Protein AF-0000000072634785 (afdb_homodimer)

Secondary structure (DSSP, 8-state):
--------HHHH-TTHHHHHHHHHHHHHHHHHHHHHHHHHHHHHTTS----HHHHHHHTTHHHHHHHHHHHHHHHHHHHHHHHHHHHHHHHHHHHHHH-/--------HHHH-TTHHHHHHHHHHHHHHHHHHHHHHHHHHHHHTTS----HHHHHHHTTHHHHHHHHHHHHHHHHHHHHHHHHHHHHHHHHHHHHHH-

Sequence (198 aa):
MGISVEKPEILVNPFSQMETALEHKLRNLKKRELRLQQLKTDKESGALKLDSKQIEALSKLDEVKLQIASIEDLQKVNAKQMKDFKKFIFYLRIFFWVGMGISVEKPEILVNPFSQMETALEHKLRNLKKRELRLQQLKTDKESGALKLDSKQIEALSKLDEVKLQIASIEDLQKVNAKQMKDFKKFIFYLRIFFWVG

pLDDT: mean 87.99, std 13.84, range [34.22, 98.69]

Foldseek 3Di:
DPPPVPPDPCLLAVLVVVLVVLVVVLVVLVVLLVVLVVLVVCVVVVNDDDDPVNVVSNVCNVVSVVVNVVSVVVNVVSVVVRVVSVVVVVVVVVVVVVD/DPPPVPPDPCLVAVLVVVLVVLVVVLVVLVVLLVVLVVLVVCVVVVNDDDDPVNVVSNVCNVVSVVVNVVSVVVNVVSVVVRVVSVVVVVVVVVVVVVD

Structure (mmCIF, N/CA/C/O backbone):
data_AF-0000000072634785-model_v1
#
loop_
_entity.id
_entity.type
_entity.pdbx_description
1 polymer 'Uncharacterized protein'
#
loop_
_atom_site.group_PDB
_atom_site.id
_atom_site.type_symbol
_atom_site.label_atom_id
_atom_site.label_alt_id
_atom_site.label_comp_id
_atom_site.label_asym_id
_atom_site.label_entity_id
_atom_site.label_seq_id
_atom_site.pdbx_PDB_ins_code
_atom_site.Cartn_x
_atom_site.Cartn_y
_atom_site.Cartn_z
_atom_site.occupancy
_atom_site.B_iso_or_equiv
_atom_site.auth_seq_id
_atom_site.auth_comp_id
_atom_site.auth_asym_id
_atom_site.auth_atom_id
_atom_site.pdbx_PDB_model_num
ATOM 1 N N . MET A 1 1 ? 6.875 32 32.281 1 34.22 1 MET A N 1
ATOM 2 C CA . MET A 1 1 ? 6.703 30.562 32.062 1 34.22 1 MET A CA 1
ATOM 3 C C . MET A 1 1 ? 6.137 30.297 30.688 1 34.22 1 MET A C 1
ATOM 5 O O . MET A 1 1 ? 5.016 30.703 30.375 1 34.22 1 MET A O 1
ATOM 9 N N . GLY A 1 2 ? 6.801 30.312 29.594 1 42.28 2 GLY A N 1
ATOM 10 C CA . GLY A 1 2 ? 6.41 30.359 28.188 1 42.28 2 GLY A CA 1
ATOM 11 C C . GLY A 1 2 ? 5.523 29.203 27.781 1 42.28 2 GLY A C 1
ATOM 12 O O . GLY A 1 2 ? 5.766 28.062 28.156 1 42.28 2 GLY A O 1
ATOM 13 N N . ILE A 1 3 ? 4.199 29.234 27.812 1 46.91 3 ILE A N 1
ATOM 14 C CA . ILE A 1 3 ? 3.17 28.25 27.484 1 46.91 3 ILE A CA 1
ATOM 15 C C . ILE A 1 3 ? 3.658 27.359 26.359 1 46.91 3 ILE A C 1
ATOM 17 O O . ILE A 1 3 ? 3.918 27.828 25.25 1 46.91 3 ILE A O 1
ATOM 21 N N . SER A 1 4 ? 4.637 26.594 26.531 1 49.94 4 SER A N 1
ATOM 22 C CA . SER A 1 4 ? 5.113 25.562 25.609 1 49.94 4 SER A CA 1
ATOM 23 C C . SER A 1 4 ? 3.951 24.859 24.922 1 49.94 4 SER A C 1
ATOM 25 O O . SER A 1 4 ? 3.207 24.109 25.562 1 49.94 4 SER A O 1
ATOM 27 N N . VAL A 1 5 ? 3.104 25.422 24.109 1 53.34 5 VAL A N 1
ATOM 28 C CA . VAL A 1 5 ? 1.979 24.859 23.359 1 53.34 5 VAL A CA 1
ATOM 29 C C . VAL A 1 5 ? 2.334 23.453 22.859 1 53.34 5 VAL A C 1
ATOM 31 O O . VAL A 1 5 ? 3.252 23.297 22.062 1 53.34 5 VAL A O 1
ATOM 34 N N . GLU A 1 6 ? 2.383 22.547 23.766 1 55.34 6 GLU A N 1
ATOM 35 C CA . GLU A 1 6 ? 2.578 21.141 23.422 1 55.34 6 GLU A CA 1
ATOM 36 C C . GLU A 1 6 ? 1.857 20.781 22.125 1 55.34 6 GLU A C 1
ATOM 38 O O . GLU A 1 6 ? 0.682 21.109 21.953 1 55.34 6 GLU A O 1
ATOM 43 N N . LYS A 1 7 ? 2.635 20.953 21.016 1 61.72 7 LYS A N 1
ATOM 44 C CA . LYS A 1 7 ? 2.094 20.656 19.688 1 61.72 7 LYS A CA 1
ATOM 45 C C . LYS A 1 7 ? 1.253 19.375 19.703 1 61.72 7 LYS A C 1
ATOM 47 O O . LYS A 1 7 ? 1.695 18.344 20.219 1 61.72 7 LYS A O 1
ATOM 52 N N . PRO A 1 8 ? 0.004 19.5 19.469 1 69.38 8 PRO A N 1
ATOM 53 C CA . PRO A 1 8 ? -0.783 18.281 19.359 1 69.38 8 PRO A CA 1
ATOM 54 C C . PRO A 1 8 ? -0.111 17.234 18.484 1 69.38 8 PRO A C 1
ATOM 56 O O . PRO A 1 8 ? 0.527 17.578 17.484 1 69.38 8 PRO A O 1
ATOM 59 N N . GLU A 1 9 ? 0.07 15.977 19.047 1 69.88 9 GLU A N 1
ATOM 60 C CA . GLU A 1 9 ? 0.704 14.844 18.375 1 69.88 9 GLU A CA 1
ATOM 61 C C . GLU A 1 9 ? 0.382 14.836 16.8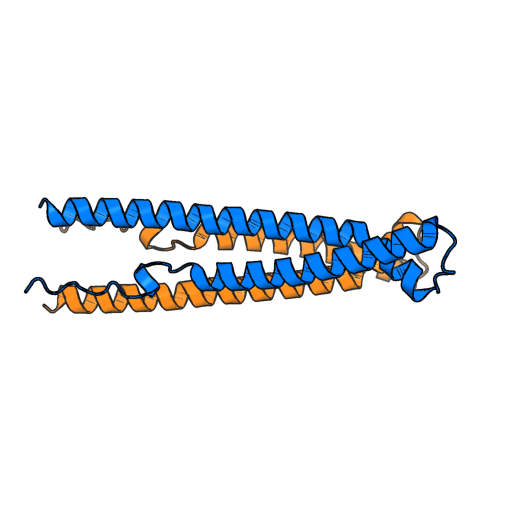91 1 69.88 9 GLU A C 1
ATOM 63 O O . GLU A 1 9 ? 1.247 14.531 16.062 1 69.88 9 GLU A O 1
ATOM 68 N N . ILE A 1 10 ? -0.847 15.289 16.578 1 76.38 10 ILE A N 1
ATOM 69 C CA . ILE A 1 10 ? -1.295 15.289 15.188 1 76.38 10 ILE A CA 1
ATOM 70 C C . ILE A 1 10 ? -0.472 16.297 14.383 1 76.38 10 ILE A C 1
ATOM 72 O O . ILE A 1 10 ? -0.174 16.062 13.211 1 76.38 10 ILE A O 1
ATOM 76 N N . LEU A 1 11 ? -0.022 17.312 15.086 1 76.5 11 LEU A N 1
ATOM 77 C CA . LEU A 1 11 ? 0.744 18.328 14.375 1 76.5 11 LEU A CA 1
ATOM 78 C C . LEU A 1 11 ? 2.189 17.875 14.18 1 76.5 11 LEU A C 1
ATOM 80 O O . LEU A 1 11 ? 2.842 18.281 13.219 1 76.5 11 LEU A O 1
ATOM 84 N N . VAL A 1 12 ? 2.506 17.016 15.062 1 82.81 12 VAL A N 1
ATOM 85 C CA . VAL A 1 12 ? 3.891 16.562 15 1 82.81 12 VAL A CA 1
ATOM 86 C C . VAL A 1 12 ? 4.074 15.633 13.805 1 82.81 12 VAL A C 1
ATOM 88 O O . VAL A 1 12 ? 5.023 15.773 13.039 1 82.81 12 VAL A O 1
ATOM 91 N N . ASN A 1 13 ? 3.131 14.656 13.672 1 90.44 13 ASN A N 1
ATOM 92 C CA . ASN A 1 13 ? 3.221 13.719 12.555 1 90.44 13 ASN A CA 1
ATOM 93 C C . ASN A 1 13 ? 1.841 13.227 12.117 1 90.44 13 ASN A C 1
ATOM 95 O O . ASN A 1 13 ? 1.404 12.148 12.531 1 90.44 13 ASN A O 1
ATOM 99 N N . PRO A 1 14 ? 1.301 13.93 11.312 1 93.38 14 PRO A N 1
ATOM 100 C CA . PRO A 1 14 ? -0.028 13.523 10.852 1 93.38 14 PRO A CA 1
ATOM 101 C C . PRO A 1 14 ? 0.009 12.273 9.977 1 93.38 14 PRO A C 1
ATOM 103 O O . PRO A 1 14 ? -1.039 11.703 9.664 1 93.38 14 PRO A O 1
ATOM 106 N N . PHE A 1 15 ? 1.175 11.75 9.695 1 95.94 15 PHE A N 1
ATOM 107 C CA . PHE A 1 15 ? 1.336 10.648 8.758 1 95.94 15 PHE A CA 1
ATOM 108 C C . PHE A 1 15 ? 1.649 9.352 9.5 1 95.94 15 PHE A C 1
ATOM 110 O O . PHE A 1 15 ? 1.867 8.312 8.875 1 95.94 15 PHE A O 1
ATOM 117 N N . SER A 1 16 ? 1.628 9.328 10.797 1 95.94 16 SER A N 1
ATOM 118 C CA . SER A 1 16 ? 2.139 8.234 11.617 1 95.94 16 SER A CA 1
ATOM 119 C C . SER A 1 16 ? 1.303 6.973 11.43 1 95.94 16 SER A C 1
ATOM 121 O O . SER A 1 16 ? 1.83 5.859 11.484 1 95.94 16 SER A O 1
ATOM 123 N N . GLN A 1 17 ? 0.057 7.09 11.234 1 97 17 GLN A N 1
ATOM 124 C CA . GLN A 1 17 ? -0.792 5.91 11.086 1 97 17 GLN A CA 1
ATOM 125 C C . GLN A 1 17 ? -0.462 5.156 9.805 1 97 17 GLN A C 1
ATOM 127 O O . GLN A 1 17 ? -0.446 3.922 9.789 1 97 17 GLN A O 1
ATOM 132 N N . MET A 1 18 ? -0.294 5.875 8.758 1 98.06 18 MET A N 1
ATOM 133 C CA . MET A 1 18 ? 0.105 5.25 7.496 1 98.06 18 MET A CA 1
ATOM 134 C C . MET A 1 18 ? 1.467 4.574 7.637 1 98.06 18 MET A C 1
ATOM 136 O O . MET A 1 18 ? 1.668 3.465 7.141 1 98.06 18 MET A O 1
ATOM 140 N N . GLU A 1 19 ? 2.361 5.277 8.258 1 97.56 19 GLU A N 1
ATOM 141 C CA . GLU A 1 19 ? 3.686 4.715 8.5 1 97.56 19 GLU A CA 1
ATOM 142 C C . GLU A 1 19 ? 3.59 3.361 9.195 1 97.56 19 GLU A C 1
ATOM 144 O O . GLU A 1 19 ? 4.215 2.389 8.766 1 97.56 19 GLU A O 1
ATOM 149 N N . THR A 1 20 ? 2.801 3.324 10.211 1 98.31 20 THR A N 1
ATOM 150 C CA . THR A 1 20 ? 2.619 2.107 10.992 1 98.31 20 THR A CA 1
ATOM 151 C C . THR A 1 20 ? 1.988 1.007 10.141 1 98.31 20 THR A C 1
ATOM 153 O O . THR A 1 20 ? 2.432 -0.143 10.18 1 98.31 20 THR A O 1
ATOM 156 N N . ALA A 1 21 ? 0.991 1.372 9.367 1 98.5 21 ALA A N 1
ATOM 157 C CA . ALA A 1 21 ? 0.303 0.399 8.523 1 98.5 21 ALA A CA 1
ATOM 158 C C . ALA A 1 21 ? 1.248 -0.183 7.477 1 98.5 21 ALA A C 1
ATOM 160 O O . ALA A 1 21 ? 1.242 -1.391 7.227 1 98.5 21 ALA A O 1
ATOM 161 N N . LEU A 1 22 ? 2.014 0.654 6.863 1 98.69 22 LEU A N 1
ATOM 162 C CA . LEU A 1 22 ? 2.967 0.203 5.855 1 98.69 22 LEU A CA 1
ATOM 163 C C . LEU A 1 22 ? 4.035 -0.687 6.477 1 98.69 22 LEU A C 1
ATOM 165 O O . LEU A 1 22 ? 4.453 -1.678 5.875 1 98.69 22 LEU A O 1
ATOM 169 N N . GLU A 1 23 ? 4.473 -0.25 7.625 1 98.56 23 GLU A N 1
ATOM 170 C CA . GLU A 1 23 ? 5.469 -1.052 8.328 1 98.56 23 GLU A CA 1
ATOM 171 C C . GLU A 1 23 ? 4.941 -2.449 8.633 1 98.56 23 GLU A C 1
ATOM 173 O O . GLU A 1 23 ? 5.641 -3.443 8.422 1 98.56 23 GLU A O 1
ATOM 178 N N . HIS A 1 24 ? 3.811 -2.52 9.18 1 98.25 24 HIS A N 1
ATOM 179 C CA . HIS A 1 24 ? 3.18 -3.801 9.477 1 98.25 24 HIS A CA 1
ATOM 180 C C . HIS A 1 24 ? 3.059 -4.66 8.219 1 98.25 24 HIS A C 1
ATOM 182 O O . HIS A 1 24 ? 3.395 -5.844 8.234 1 98.25 24 HIS A O 1
ATOM 188 N N . LYS A 1 25 ? 2.619 -4.043 7.164 1 98.38 25 LYS A N 1
ATOM 189 C CA . LYS A 1 25 ? 2.479 -4.766 5.902 1 98.38 25 LYS A CA 1
ATOM 190 C C . LYS A 1 25 ? 3.83 -5.27 5.406 1 98.38 25 LYS A C 1
ATOM 192 O O . LYS A 1 25 ? 3.951 -6.418 4.98 1 98.38 25 LYS A O 1
ATOM 197 N N . LEU A 1 26 ? 4.746 -4.438 5.438 1 98.56 26 LEU A N 1
ATOM 198 C CA . LEU A 1 26 ? 6.086 -4.805 4.992 1 98.56 26 LEU A CA 1
ATOM 199 C C . LEU A 1 26 ? 6.637 -5.961 5.82 1 98.56 26 LEU A C 1
ATOM 201 O O . LEU A 1 26 ? 7.23 -6.895 5.273 1 98.56 26 LEU A O 1
ATOM 205 N N . ARG A 1 27 ? 6.473 -5.852 7.137 1 98.56 27 ARG A N 1
ATOM 206 C CA . ARG A 1 27 ? 6.949 -6.902 8.031 1 98.56 27 ARG A CA 1
ATOM 207 C C . ARG A 1 27 ? 6.332 -8.25 7.672 1 98.56 27 ARG A C 1
ATOM 209 O O . ARG A 1 27 ? 7.035 -9.258 7.59 1 98.56 27 ARG A O 1
ATOM 216 N N . ASN A 1 28 ? 5.02 -8.227 7.414 1 97.31 28 ASN A N 1
ATOM 217 C CA . ASN A 1 28 ? 4.309 -9.445 7.055 1 97.31 28 ASN A CA 1
ATOM 218 C C . ASN A 1 28 ? 4.809 -10.008 5.723 1 97.31 28 ASN A C 1
ATOM 220 O O . ASN A 1 28 ? 4.98 -11.219 5.586 1 97.31 28 ASN A O 1
ATOM 224 N N . LEU A 1 29 ? 5.051 -9.148 4.793 1 97.69 29 LEU A N 1
ATOM 225 C CA . LEU A 1 29 ? 5.512 -9.562 3.475 1 97.69 29 LEU A CA 1
ATOM 226 C C . LEU A 1 29 ? 6.93 -10.117 3.541 1 97.69 29 LEU A C 1
ATOM 228 O O . LEU A 1 29 ? 7.254 -11.102 2.873 1 97.69 29 LEU A O 1
ATOM 232 N N . LYS A 1 30 ? 7.711 -9.438 4.328 1 98.56 30 LYS A N 1
ATOM 233 C CA . LYS A 1 30 ? 9.094 -9.898 4.453 1 98.56 30 LYS A CA 1
ATOM 234 C C . LYS A 1 30 ? 9.156 -11.25 5.156 1 98.56 30 LYS A C 1
ATOM 236 O O . LYS A 1 30 ? 9.984 -12.102 4.801 1 98.56 30 LYS A O 1
ATOM 241 N N . LYS A 1 31 ? 8.344 -11.445 6.137 1 98.5 31 LYS A N 1
ATOM 242 C CA . LYS A 1 31 ? 8.242 -12.75 6.785 1 98.5 31 LYS A CA 1
ATOM 243 C C . LYS A 1 31 ? 7.82 -13.82 5.785 1 98.5 31 LYS A C 1
ATOM 245 O O . LYS A 1 31 ? 8.367 -14.93 5.793 1 98.5 31 LYS A O 1
ATOM 250 N N . ARG A 1 32 ? 6.84 -13.516 4.988 1 97.56 32 ARG A N 1
ATOM 251 C CA . ARG A 1 32 ? 6.375 -14.43 3.953 1 97.56 32 ARG A CA 1
ATOM 252 C C . ARG A 1 32 ? 7.48 -14.734 2.949 1 97.56 32 ARG A C 1
ATOM 254 O O . ARG A 1 32 ? 7.668 -15.883 2.551 1 97.56 32 ARG A O 1
ATOM 261 N N . GLU A 1 33 ? 8.172 -13.727 2.51 1 97.5 33 GLU A N 1
ATOM 262 C CA . GLU A 1 33 ? 9.281 -13.906 1.576 1 97.5 33 GLU A CA 1
ATOM 263 C C . GLU A 1 33 ? 10.336 -14.844 2.146 1 97.5 33 GLU A C 1
ATOM 265 O O . GLU A 1 33 ? 10.82 -15.742 1.449 1 97.5 33 GLU A O 1
ATOM 270 N N . LEU A 1 34 ? 10.719 -14.664 3.32 1 97.69 34 LEU A N 1
ATOM 271 C CA . LEU A 1 34 ? 11.719 -15.484 3.992 1 97.69 34 LEU A CA 1
ATOM 272 C C . LEU A 1 34 ? 11.289 -16.953 4.02 1 97.69 34 LEU A C 1
ATOM 274 O O . LEU A 1 34 ? 12.094 -17.844 3.736 1 97.69 34 LEU A O 1
ATOM 278 N N . ARG A 1 35 ? 10.016 -17.188 4.359 1 96.25 35 ARG A N 1
ATOM 279 C CA . ARG A 1 35 ? 9.484 -18.547 4.391 1 96.25 35 ARG A CA 1
ATOM 280 C C . ARG A 1 35 ? 9.586 -19.203 3.016 1 96.25 35 ARG A C 1
ATOM 282 O O . ARG A 1 35 ? 9.977 -20.375 2.904 1 96.25 35 ARG A O 1
ATOM 289 N N . LEU A 1 36 ? 9.281 -18.469 2.021 1 95.12 36 LEU A N 1
ATOM 290 C CA . LEU A 1 36 ? 9.305 -19 0.662 1 95.12 36 LEU A CA 1
ATOM 291 C C . LEU A 1 36 ? 10.734 -19.234 0.196 1 95.12 36 LEU A C 1
ATOM 293 O O . LEU A 1 36 ? 11.008 -20.203 -0.521 1 95.12 36 LEU A O 1
ATOM 297 N N . GLN A 1 37 ? 11.617 -18.391 0.582 1 96.12 37 GLN A N 1
ATOM 298 C CA . GLN A 1 37 ? 13.031 -18.562 0.246 1 96.12 37 GLN A CA 1
ATOM 299 C C . GLN A 1 37 ? 13.602 -19.828 0.896 1 96.12 37 GLN A C 1
ATOM 301 O O . GLN A 1 37 ? 14.406 -20.531 0.29 1 96.12 37 GLN A O 1
ATOM 306 N N . GLN A 1 38 ? 13.227 -20.125 2.086 1 93.69 38 GLN A N 1
ATOM 307 C CA . GLN A 1 38 ? 13.641 -21.344 2.764 1 93.69 38 GLN A CA 1
ATOM 308 C C . GLN A 1 38 ? 13.141 -22.578 2.025 1 93.69 38 GLN A C 1
ATOM 310 O O . GLN A 1 38 ? 13.883 -23.547 1.84 1 93.69 38 GLN A O 1
ATOM 315 N N . LEU A 1 39 ? 11.883 -22.453 1.627 1 91.31 39 LEU A N 1
ATOM 31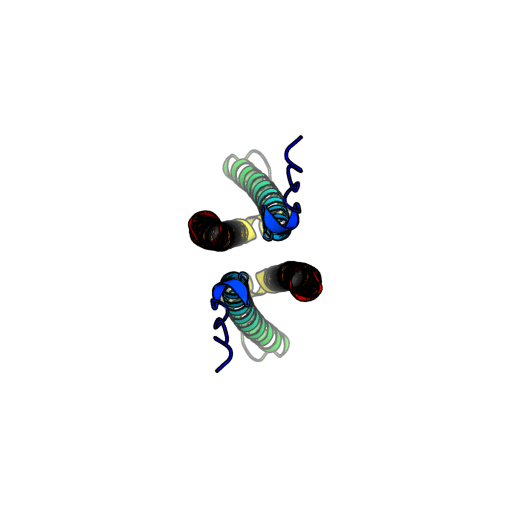6 C CA . LEU A 1 39 ? 11.297 -23.547 0.848 1 91.31 39 LEU A CA 1
ATOM 317 C C . LEU A 1 39 ? 12.086 -23.766 -0.438 1 91.31 39 LEU A C 1
ATOM 319 O O . LEU A 1 39 ? 12.336 -24.906 -0.822 1 91.31 39 LEU A O 1
ATOM 323 N N . LYS A 1 40 ? 12.414 -22.734 -1.043 1 92.62 40 LYS A N 1
ATOM 324 C CA . LYS A 1 40 ? 13.188 -22.797 -2.277 1 92.62 40 LYS A CA 1
ATOM 325 C C . LYS A 1 40 ? 14.555 -23.438 -2.035 1 92.62 40 LYS A C 1
ATOM 327 O O . LYS A 1 40 ? 14.977 -24.312 -2.791 1 92.62 40 LYS A O 1
ATOM 332 N N . THR A 1 41 ? 15.203 -23.062 -1.021 1 93.12 41 THR A N 1
ATOM 333 C CA . THR A 1 41 ? 16.516 -23.594 -0.661 1 93.12 41 THR A CA 1
ATOM 334 C C . THR A 1 41 ? 16.438 -25.078 -0.342 1 93.12 41 THR A C 1
ATOM 336 O O . THR A 1 41 ? 17.281 -25.859 -0.776 1 93.12 41 THR A O 1
ATOM 339 N N . ASP A 1 42 ? 15.391 -25.484 0.414 1 87.69 42 ASP A N 1
ATOM 340 C CA . ASP A 1 42 ? 15.18 -26.875 0.768 1 87.69 42 ASP A CA 1
ATOM 341 C C . ASP A 1 42 ? 14.953 -27.734 -0.478 1 87.69 42 ASP A C 1
ATOM 343 O O . ASP A 1 42 ? 15.477 -28.844 -0.579 1 87.69 42 ASP A O 1
ATOM 347 N N . LYS A 1 43 ? 14.242 -27.203 -1.399 1 87.62 43 LYS A N 1
ATOM 348 C CA . LYS A 1 43 ? 13.977 -27.906 -2.652 1 87.62 43 LYS A CA 1
ATOM 349 C C . LYS A 1 43 ? 15.258 -28.094 -3.465 1 87.62 43 LYS A C 1
ATOM 351 O O . LYS A 1 43 ? 15.523 -29.172 -3.973 1 87.62 43 LYS A O 1
ATOM 356 N N . GLU A 1 44 ? 16.047 -27.156 -3.568 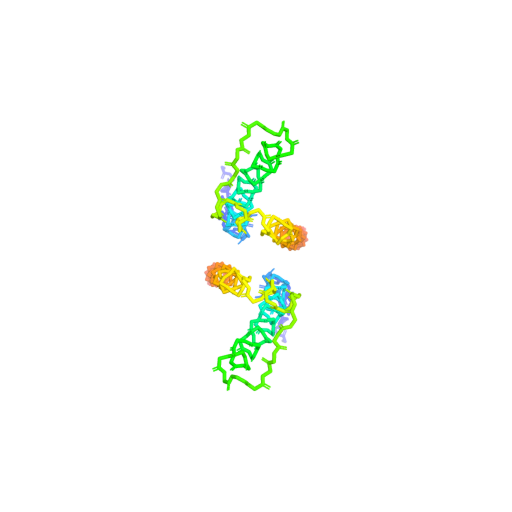1 90.12 44 GLU A N 1
ATOM 357 C CA . GLU A 1 44 ? 17.25 -27.156 -4.395 1 90.12 44 GLU A CA 1
ATOM 358 C C . GLU A 1 44 ? 18.344 -28 -3.77 1 90.12 44 GLU A C 1
ATOM 360 O O . GLU A 1 44 ? 19.188 -28.562 -4.48 1 90.12 44 GLU A O 1
ATOM 365 N N . SER A 1 45 ? 18.281 -28.156 -2.535 1 88.75 45 SER A N 1
ATOM 366 C CA . SER A 1 45 ? 19.281 -28.938 -1.841 1 88.75 45 SER A CA 1
ATOM 367 C C . SER A 1 45 ? 18.938 -30.422 -1.844 1 88.75 45 SER A C 1
ATOM 369 O O . SER A 1 45 ? 19.766 -31.266 -1.499 1 88.75 45 SER A O 1
ATOM 371 N N . GLY A 1 46 ? 17.828 -30.719 -2.373 1 83.56 46 GLY A N 1
ATOM 372 C CA . GLY A 1 46 ? 17.375 -32.125 -2.365 1 83.56 46 GLY A CA 1
ATOM 373 C C . GLY A 1 46 ? 16.984 -32.594 -0.987 1 83.56 46 GLY A C 1
ATOM 374 O O . GLY A 1 46 ? 16.766 -33.812 -0.788 1 83.56 46 GLY A O 1
ATOM 375 N N . ALA A 1 47 ? 16.984 -31.766 -0.065 1 79.62 47 ALA A N 1
ATOM 376 C CA . ALA A 1 47 ? 16.766 -32.156 1.33 1 79.62 47 ALA A CA 1
ATOM 377 C C . ALA A 1 47 ? 15.305 -32.531 1.569 1 79.62 47 ALA A C 1
ATOM 379 O O . ALA A 1 47 ? 15 -33.344 2.438 1 79.62 47 ALA A O 1
ATOM 380 N N . LEU A 1 48 ? 14.422 -31.891 0.886 1 75.25 48 LEU A N 1
ATOM 381 C CA . LEU A 1 48 ? 13 -32.094 1.152 1 75.25 48 LEU A CA 1
ATOM 382 C C . LEU A 1 48 ? 12.219 -32.25 -0.15 1 75.25 48 LEU A C 1
ATOM 384 O O . LEU A 1 48 ? 12.477 -31.516 -1.116 1 75.25 48 LEU A O 1
ATOM 388 N N . LYS A 1 49 ? 11.539 -33.312 -0.221 1 83.44 49 LYS A N 1
ATOM 389 C CA . LYS A 1 49 ? 10.555 -33.406 -1.296 1 83.44 49 LYS A CA 1
ATOM 390 C C . LYS A 1 49 ? 9.352 -32.531 -1.021 1 83.44 49 LYS A C 1
ATOM 392 O O . LYS A 1 49 ? 8.68 -32.656 0.003 1 83.44 49 LYS A O 1
ATOM 397 N N . LEU A 1 50 ? 9.211 -31.422 -1.79 1 83.81 50 LEU A N 1
ATOM 398 C CA . LEU A 1 50 ? 8.102 -30.484 -1.602 1 83.81 50 LEU A CA 1
ATOM 399 C C . LEU A 1 50 ? 6.797 -31.078 -2.113 1 83.81 50 LEU A C 1
ATOM 401 O O . LEU A 1 50 ? 6.781 -31.781 -3.123 1 83.81 50 LEU A O 1
ATOM 405 N N . ASP A 1 51 ? 5.762 -30.969 -1.264 1 87.25 51 ASP A N 1
ATOM 406 C CA . ASP A 1 51 ? 4.449 -31.406 -1.736 1 87.25 51 ASP A CA 1
ATOM 407 C C . ASP A 1 51 ? 3.861 -30.406 -2.721 1 87.25 51 ASP A C 1
ATOM 409 O O . ASP A 1 51 ? 4.5 -29.391 -3.047 1 87.25 51 ASP A O 1
ATOM 413 N N . SER A 1 52 ? 2.75 -30.719 -3.336 1 85.88 52 SER A N 1
ATOM 414 C CA . SER A 1 52 ? 2.129 -29.922 -4.387 1 85.88 52 SER A CA 1
ATOM 415 C C . SER A 1 52 ? 1.79 -28.516 -3.889 1 85.88 52 SER A C 1
ATOM 417 O O . SER A 1 52 ? 1.929 -27.531 -4.625 1 85.88 52 SER A O 1
ATOM 419 N N . LYS A 1 53 ? 1.36 -28.359 -2.662 1 87.81 53 LYS A N 1
ATOM 420 C CA . LYS A 1 53 ? 1.001 -27.078 -2.088 1 87.81 53 LYS A CA 1
ATOM 421 C C . LYS A 1 53 ? 2.225 -26.172 -1.96 1 87.81 53 LYS A C 1
ATOM 423 O O . LYS A 1 53 ? 2.148 -24.969 -2.236 1 87.81 53 LYS A O 1
ATOM 428 N N . GLN A 1 54 ? 3.289 -26.781 -1.529 1 88.56 54 GLN A N 1
ATOM 429 C CA . GLN A 1 54 ? 4.531 -26.031 -1.367 1 88.56 54 GLN A CA 1
ATOM 430 C C . GLN A 1 54 ? 5.078 -25.578 -2.717 1 88.56 54 GLN A C 1
ATOM 432 O O . GLN A 1 54 ? 5.586 -24.453 -2.84 1 88.56 54 GLN A O 1
ATOM 437 N N . ILE A 1 55 ? 4.906 -26.359 -3.674 1 85.31 55 ILE A N 1
ATOM 438 C CA . ILE A 1 55 ? 5.359 -26.047 -5.023 1 85.31 55 ILE A CA 1
ATOM 439 C C . ILE A 1 55 ? 4.527 -24.891 -5.586 1 85.31 55 ILE A C 1
ATOM 441 O O . ILE A 1 55 ? 5.07 -23.969 -6.199 1 85.31 55 ILE A O 1
ATOM 445 N N . GLU A 1 56 ? 3.273 -25.016 -5.367 1 86.69 56 GLU A N 1
ATOM 446 C CA . GLU A 1 56 ? 2.391 -23.938 -5.805 1 86.69 56 GLU A CA 1
ATOM 447 C C . GLU A 1 56 ? 2.723 -22.625 -5.098 1 86.69 56 GLU A C 1
ATOM 449 O O . GLU A 1 56 ? 2.75 -21.562 -5.723 1 86.69 56 GLU A O 1
ATOM 454 N N . ALA A 1 57 ? 3.002 -22.703 -3.793 1 89.12 57 ALA A N 1
ATOM 455 C CA . ALA A 1 57 ? 3.363 -21.516 -3.014 1 89.12 57 ALA A CA 1
ATOM 456 C C . ALA A 1 57 ? 4.652 -20.891 -3.535 1 89.12 57 ALA A C 1
ATOM 458 O O . ALA A 1 57 ? 4.758 -19.672 -3.635 1 89.12 57 ALA A O 1
ATOM 459 N N . LEU A 1 58 ? 5.586 -21.672 -3.846 1 90.62 58 LEU A N 1
ATOM 460 C CA . LEU A 1 58 ? 6.887 -21.203 -4.32 1 90.62 58 LEU A CA 1
ATOM 461 C C . LEU A 1 58 ? 6.738 -20.406 -5.613 1 90.62 58 LEU A C 1
ATOM 463 O O . LEU A 1 58 ? 7.523 -19.5 -5.875 1 90.62 58 LEU A O 1
ATOM 467 N N . SER A 1 59 ? 5.793 -20.75 -6.383 1 89.31 59 SER A N 1
ATOM 468 C CA . SER A 1 59 ? 5.586 -20.062 -7.652 1 89.31 59 SER A CA 1
ATOM 469 C C . SER A 1 59 ? 5.16 -18.609 -7.43 1 89.31 59 SER A C 1
ATOM 471 O O . SER A 1 59 ? 5.219 -17.797 -8.352 1 89.31 59 SER A O 1
ATOM 473 N N . LYS A 1 60 ? 4.805 -18.266 -6.176 1 91.25 60 LYS A N 1
ATOM 474 C CA . LYS A 1 60 ? 4.312 -16.922 -5.855 1 91.25 60 LYS A CA 1
ATOM 475 C C . LYS A 1 60 ? 5.438 -16.047 -5.332 1 91.25 60 LYS A C 1
ATOM 477 O O . LYS A 1 60 ? 5.234 -14.852 -5.094 1 91.25 60 LYS A O 1
ATOM 482 N N . LEU A 1 61 ? 6.598 -16.547 -5.156 1 93.75 61 LEU A N 1
ATOM 483 C CA . LEU A 1 61 ? 7.719 -15.852 -4.539 1 93.75 61 LEU A CA 1
ATOM 484 C C . LEU A 1 61 ? 8 -14.539 -5.262 1 93.75 61 LEU A C 1
ATOM 486 O O . LEU A 1 61 ? 8.172 -13.5 -4.621 1 93.75 61 LEU A O 1
ATOM 490 N N . ASP A 1 62 ? 8.07 -14.578 -6.551 1 93.31 62 ASP A N 1
ATOM 491 C CA . ASP A 1 62 ? 8.367 -13.367 -7.305 1 93.31 62 ASP A CA 1
ATOM 492 C C . ASP A 1 62 ? 7.277 -12.32 -7.105 1 93.31 62 ASP A C 1
ATOM 494 O O . ASP A 1 62 ? 7.562 -11.117 -7.059 1 93.31 62 ASP A O 1
ATOM 498 N N . GLU A 1 63 ? 6.078 -12.727 -7.039 1 93.31 63 GLU A N 1
ATOM 499 C CA . GLU A 1 63 ? 4.977 -11.812 -6.766 1 93.31 63 GLU A CA 1
ATOM 500 C C . GLU A 1 63 ? 5.133 -11.148 -5.402 1 93.31 63 GLU A C 1
ATOM 502 O O . GLU A 1 63 ? 4.891 -9.945 -5.258 1 93.31 63 GLU A O 1
ATOM 507 N N . VAL A 1 64 ? 5.516 -11.898 -4.453 1 96.5 64 VAL A N 1
ATOM 508 C CA . VAL A 1 64 ? 5.734 -11.375 -3.107 1 96.5 64 VAL A CA 1
ATOM 509 C C . VAL A 1 64 ? 6.824 -10.305 -3.141 1 96.5 64 VAL A C 1
ATOM 511 O O . VAL A 1 64 ? 6.68 -9.242 -2.531 1 96.5 64 VAL A O 1
ATOM 514 N N . LYS A 1 65 ? 7.883 -10.531 -3.854 1 97.06 65 LYS A N 1
ATOM 515 C CA . LYS A 1 65 ? 8.977 -9.578 -3.98 1 97.06 65 LYS A CA 1
ATOM 516 C C . LYS A 1 65 ? 8.5 -8.281 -4.629 1 97.06 65 LYS A C 1
ATOM 518 O O . LYS A 1 65 ? 8.914 -7.191 -4.23 1 97.06 65 LYS A O 1
ATOM 523 N N . LEU A 1 66 ? 7.641 -8.461 -5.609 1 95.56 66 LEU A N 1
ATOM 524 C CA . LEU A 1 66 ? 7.074 -7.289 -6.262 1 95.56 66 LEU A CA 1
ATOM 525 C C . LEU A 1 66 ? 6.219 -6.484 -5.289 1 95.56 66 LEU A C 1
ATOM 527 O O . LEU A 1 66 ? 6.242 -5.25 -5.312 1 95.56 66 LEU A O 1
ATOM 531 N N . GLN A 1 67 ? 5.469 -7.176 -4.453 1 96.44 67 GLN A N 1
ATOM 532 C CA . GLN A 1 67 ? 4.652 -6.508 -3.447 1 96.44 67 GLN A CA 1
ATOM 533 C C . GLN A 1 67 ? 5.523 -5.746 -2.453 1 96.44 67 GLN A C 1
ATOM 535 O O . GLN A 1 67 ? 5.203 -4.617 -2.072 1 96.44 67 GLN A O 1
ATOM 540 N N . ILE A 1 68 ? 6.578 -6.344 -2.055 1 98.19 68 ILE A N 1
ATOM 541 C CA . ILE A 1 68 ? 7.516 -5.711 -1.134 1 98.19 68 ILE A CA 1
ATOM 542 C C . ILE A 1 68 ? 8.047 -4.414 -1.744 1 98.19 68 ILE A C 1
ATOM 544 O O . ILE A 1 68 ? 8.039 -3.367 -1.095 1 98.19 68 ILE A O 1
ATOM 548 N N . ALA A 1 69 ? 8.438 -4.461 -2.992 1 97.88 69 ALA A N 1
ATOM 549 C CA . ALA A 1 69 ? 8.922 -3.273 -3.688 1 97.88 69 ALA A CA 1
ATOM 550 C C . ALA A 1 69 ? 7.855 -2.186 -3.732 1 97.88 69 ALA A C 1
ATOM 552 O O . ALA A 1 69 ? 8.156 -1.002 -3.568 1 97.88 69 ALA A O 1
ATOM 553 N N . SER A 1 70 ? 6.664 -2.654 -3.928 1 97.44 70 SER A N 1
ATOM 554 C CA . SER A 1 70 ? 5.543 -1.723 -3.977 1 97.44 70 SER A CA 1
ATOM 555 C C . SER A 1 70 ? 5.34 -1.031 -2.633 1 97.44 70 SER A C 1
ATOM 557 O O . SER A 1 70 ? 5.133 0.183 -2.578 1 97.44 70 SER A O 1
ATOM 559 N N . ILE A 1 71 ? 5.375 -1.759 -1.615 1 98.5 71 ILE A N 1
ATOM 560 C CA . ILE A 1 71 ? 5.188 -1.197 -0.282 1 98.5 71 ILE A CA 1
ATOM 561 C C . ILE A 1 71 ? 6.332 -0.238 0.04 1 98.5 71 ILE A C 1
ATOM 563 O O . ILE A 1 71 ? 6.109 0.831 0.613 1 98.5 71 ILE A O 1
ATOM 567 N N . GLU A 1 72 ? 7.512 -0.586 -0.31 1 98.62 72 GLU A N 1
ATOM 568 C CA . GLU A 1 72 ? 8.672 0.278 -0.09 1 98.62 72 GLU A CA 1
ATOM 569 C C . GLU A 1 72 ? 8.523 1.598 -0.841 1 98.62 72 GLU A C 1
ATOM 571 O O . GLU A 1 72 ? 8.898 2.654 -0.328 1 98.62 72 GLU A O 1
ATOM 576 N N . ASP A 1 73 ? 7.98 1.525 -1.998 1 98.25 73 ASP A N 1
ATOM 577 C CA . ASP A 1 73 ? 7.703 2.734 -2.768 1 98.25 73 ASP A CA 1
ATOM 578 C C . ASP A 1 73 ? 6.695 3.625 -2.043 1 98.25 73 ASP A C 1
ATOM 580 O O . ASP A 1 73 ? 6.863 4.844 -1.99 1 98.25 73 ASP A O 1
ATOM 584 N N . LEU A 1 74 ? 5.707 3.012 -1.516 1 98.5 74 LEU A N 1
ATOM 585 C CA . LEU A 1 74 ? 4.699 3.76 -0.776 1 98.5 74 LEU A CA 1
ATOM 586 C C . LEU A 1 74 ? 5.297 4.379 0.482 1 98.5 74 LEU A C 1
ATOM 588 O O . LEU A 1 74 ? 4.906 5.48 0.882 1 98.5 74 LEU A O 1
ATOM 592 N N . GLN A 1 75 ? 6.184 3.713 1.091 1 98.56 75 GLN A N 1
ATOM 593 C CA . GLN A 1 75 ? 6.883 4.266 2.248 1 98.56 75 GLN A CA 1
ATOM 594 C C . GLN A 1 75 ? 7.641 5.539 1.878 1 98.56 75 GLN A C 1
ATOM 596 O O . GLN A 1 75 ? 7.668 6.5 2.65 1 98.56 75 GLN A O 1
ATOM 601 N N . LYS A 1 76 ? 8.273 5.461 0.702 1 98.62 76 LYS A N 1
ATOM 602 C CA . LYS A 1 76 ? 8.992 6.641 0.228 1 98.62 76 LYS A CA 1
ATOM 603 C C . LYS A 1 76 ? 8.039 7.816 0.021 1 98.62 76 LYS A C 1
ATOM 605 O O . LYS A 1 76 ? 8.367 8.953 0.352 1 98.62 76 LYS A O 1
ATOM 610 N N . VAL A 1 77 ? 6.871 7.598 -0.515 1 98.19 77 VAL A N 1
ATOM 611 C CA . VAL A 1 77 ? 5.859 8.625 -0.737 1 98.19 77 VAL A CA 1
ATOM 612 C C . VAL A 1 77 ? 5.426 9.227 0.601 1 98.19 77 VAL A C 1
ATOM 614 O O . VAL A 1 77 ? 5.32 10.445 0.738 1 98.19 77 VAL A O 1
ATOM 617 N N . ASN A 1 78 ? 5.156 8.391 1.557 1 98.31 78 ASN A N 1
ATOM 618 C CA . ASN A 1 78 ? 4.754 8.828 2.891 1 98.31 78 ASN A CA 1
ATOM 619 C C . ASN A 1 78 ? 5.82 9.695 3.543 1 98.31 78 ASN A C 1
ATOM 621 O O . ASN A 1 78 ? 5.512 10.742 4.117 1 98.31 78 ASN A O 1
ATOM 625 N N . ALA A 1 79 ? 7.074 9.242 3.422 1 97.5 79 ALA A N 1
ATOM 626 C CA . ALA A 1 79 ? 8.195 9.977 4.008 1 97.5 79 ALA A CA 1
ATOM 627 C C . ALA A 1 79 ? 8.367 11.336 3.342 1 97.5 79 ALA A C 1
ATOM 629 O O . ALA A 1 79 ? 8.633 12.336 4.016 1 97.5 79 ALA A O 1
ATOM 630 N N . LYS A 1 80 ? 8.289 11.305 2.045 1 97.31 80 LYS A N 1
ATOM 631 C CA . LYS A 1 80 ? 8.414 12.555 1.299 1 97.31 80 LYS A CA 1
ATOM 632 C C . LYS A 1 80 ? 7.336 13.555 1.703 1 97.31 80 LYS A C 1
ATOM 634 O O . LYS A 1 80 ? 7.613 14.734 1.894 1 97.31 80 LYS A O 1
ATOM 639 N N . GLN A 1 81 ? 6.086 13.117 1.831 1 96 81 GLN A N 1
ATOM 640 C CA . GLN A 1 81 ? 4.984 13.977 2.244 1 96 81 GLN A CA 1
ATOM 641 C C . GLN A 1 81 ? 5.227 14.555 3.639 1 96 81 GLN A C 1
ATOM 643 O O . GLN A 1 81 ? 4.957 15.727 3.889 1 96 81 GLN A O 1
ATOM 648 N N . MET A 1 82 ? 5.73 13.727 4.461 1 94.56 82 MET A N 1
ATOM 649 C CA . MET A 1 82 ? 6.047 14.156 5.82 1 94.56 82 MET A CA 1
ATOM 650 C C . MET A 1 82 ? 7.121 15.242 5.809 1 94.56 82 MET A C 1
ATOM 652 O O . MET A 1 82 ? 7.008 16.234 6.523 1 94.56 82 MET A O 1
ATOM 656 N N . LYS A 1 83 ? 8.141 15.023 5.059 1 95.38 83 LYS A N 1
ATOM 657 C CA . LYS A 1 83 ? 9.219 16 4.949 1 95.38 83 LYS A CA 1
ATOM 658 C C . LYS A 1 83 ? 8.703 17.344 4.434 1 95.38 83 LYS A C 1
ATOM 660 O O . LYS A 1 83 ? 9.039 18.391 4.98 1 95.38 83 LYS A O 1
ATOM 665 N N . ASP A 1 84 ? 7.879 17.266 3.387 1 93.69 84 ASP A N 1
ATOM 666 C CA . ASP A 1 84 ? 7.293 18.484 2.82 1 93.69 84 ASP A CA 1
ATOM 667 C C . ASP A 1 84 ? 6.41 19.188 3.842 1 93.69 84 ASP A C 1
ATOM 669 O O . ASP A 1 84 ? 6.434 20.422 3.939 1 93.69 84 ASP A O 1
ATOM 673 N N . PHE A 1 85 ? 5.672 18.453 4.555 1 92.44 85 PHE A N 1
ATOM 674 C CA . PHE A 1 85 ? 4.789 19 5.582 1 92.44 85 PHE A CA 1
ATOM 675 C C . PHE A 1 85 ? 5.598 19.688 6.676 1 92.44 85 PHE A C 1
ATOM 677 O O . PHE A 1 85 ? 5.285 20.812 7.066 1 92.44 85 PHE A O 1
ATOM 684 N N . LYS A 1 86 ? 6.625 19.078 7.113 1 91.94 86 LYS A N 1
ATOM 685 C CA . LYS A 1 86 ? 7.473 19.641 8.156 1 91.94 86 LYS A CA 1
ATOM 686 C C . LYS A 1 86 ? 8.109 20.953 7.699 1 91.94 86 LYS A C 1
ATOM 688 O O . LYS A 1 86 ? 8.219 21.906 8.477 1 91.94 86 LYS A O 1
ATOM 693 N N . LYS A 1 87 ? 8.586 20.938 6.488 1 93 87 LYS A N 1
ATOM 694 C CA . LYS A 1 87 ? 9.141 22.172 5.914 1 93 87 LYS A CA 1
ATOM 695 C C . LYS A 1 87 ? 8.125 23.297 5.93 1 93 87 LYS A C 1
ATOM 697 O O . LYS A 1 87 ? 8.453 24.438 6.281 1 93 87 LYS A O 1
ATOM 702 N N . PHE A 1 88 ? 6.961 22.984 5.539 1 89.44 88 PHE A N 1
ATOM 703 C CA . PHE A 1 88 ? 5.887 23.969 5.504 1 89.44 88 PHE A CA 1
ATOM 704 C C . PHE A 1 88 ? 5.59 24.5 6.902 1 89.44 88 PHE A C 1
ATOM 706 O O . PHE A 1 88 ? 5.477 25.703 7.105 1 89.44 88 PHE A O 1
ATOM 713 N N . ILE A 1 89 ? 5.441 23.641 7.844 1 87.69 89 ILE A N 1
ATOM 714 C CA . ILE A 1 89 ? 5.152 24.016 9.219 1 87.69 89 ILE A CA 1
ATOM 715 C C . ILE A 1 89 ? 6.277 24.906 9.758 1 87.69 89 ILE A C 1
ATOM 717 O O . ILE A 1 89 ? 6.023 25.891 10.453 1 87.69 89 ILE A O 1
ATOM 721 N N . PHE A 1 90 ? 7.465 24.578 9.398 1 88.56 90 PHE A N 1
ATOM 722 C CA . PHE A 1 90 ? 8.625 25.359 9.828 1 88.56 90 PHE A CA 1
ATOM 723 C C . PHE A 1 90 ? 8.555 26.781 9.258 1 88.56 90 PHE A C 1
ATOM 725 O O . PHE A 1 90 ? 8.773 27.75 9.984 1 88.56 90 PHE A O 1
ATOM 732 N N . TYR A 1 91 ? 8.312 26.875 8.016 1 88 91 TYR A N 1
ATOM 733 C CA . TYR A 1 91 ? 8.188 28.172 7.371 1 88 91 TYR A CA 1
ATOM 734 C C . TYR A 1 91 ? 7.086 29 8.031 1 88 91 TYR A C 1
ATOM 736 O O . TYR A 1 91 ? 7.266 30.203 8.273 1 88 91 TYR A O 1
ATOM 744 N N . LEU A 1 92 ? 5.996 28.453 8.383 1 82.25 92 LEU A N 1
ATOM 745 C CA . LEU A 1 92 ? 4.883 29.141 9.031 1 82.25 92 LEU A CA 1
ATOM 746 C C . LEU A 1 92 ? 5.285 29.641 10.414 1 82.25 92 LEU A C 1
ATOM 748 O O . LEU A 1 92 ? 4.922 30.766 10.797 1 82.25 92 LEU A O 1
ATOM 752 N N . ARG A 1 93 ? 6.027 28.844 11.031 1 82.81 93 ARG A N 1
ATOM 753 C CA . ARG A 1 93 ? 6.465 29.203 12.375 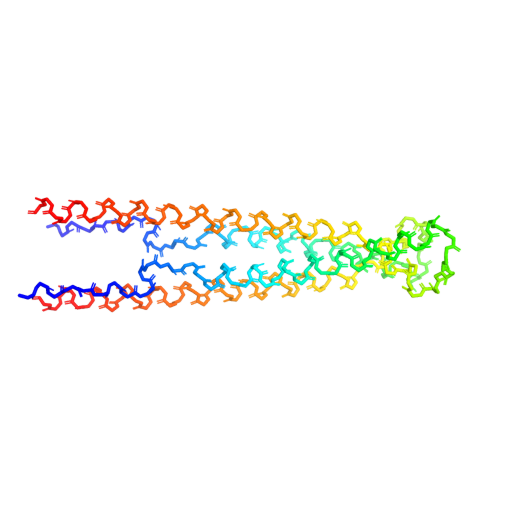1 82.81 93 ARG A CA 1
ATOM 754 C C . ARG A 1 93 ? 7.418 30.406 12.336 1 82.81 93 ARG A C 1
ATOM 756 O O . ARG A 1 93 ? 7.348 31.281 13.195 1 82.81 93 ARG A O 1
ATOM 763 N N . ILE A 1 94 ? 8.273 30.406 11.438 1 84.75 94 ILE A N 1
ATOM 764 C CA . ILE A 1 94 ? 9.242 31.484 11.281 1 84.75 94 ILE A CA 1
ATOM 765 C C . ILE A 1 94 ? 8.508 32.781 10.922 1 84.75 94 ILE A C 1
ATOM 767 O O . ILE A 1 94 ? 8.82 33.844 11.461 1 84.75 94 ILE A O 1
ATOM 771 N N . PHE A 1 95 ? 7.656 32.719 10.133 1 80.88 95 PHE A N 1
ATOM 772 C CA . PHE A 1 95 ? 6.902 33.875 9.68 1 80.88 95 PHE A CA 1
ATOM 773 C C . PHE A 1 95 ? 6.047 34.438 10.805 1 80.88 95 PHE A C 1
ATOM 775 O O . PHE A 1 95 ? 5.945 35.656 10.961 1 80.88 95 PHE A O 1
ATOM 782 N N . PHE A 1 96 ? 5.48 33.625 11.594 1 75.56 96 PHE A N 1
ATOM 783 C CA . PHE A 1 96 ? 4.617 34.094 12.688 1 75.56 96 PHE A CA 1
ATOM 784 C C . PHE A 1 96 ? 5.449 34.594 13.859 1 75.56 96 PHE A C 1
ATOM 786 O O . PHE A 1 96 ? 5.023 35.5 14.578 1 75.56 96 PHE A O 1
ATOM 793 N N . TRP A 1 97 ? 6.566 33.938 14.055 1 70.88 97 TRP A N 1
ATOM 794 C CA . TRP A 1 97 ? 7.395 34.406 15.156 1 70.88 97 TRP A CA 1
ATOM 795 C C . TRP A 1 97 ? 8.023 35.75 14.836 1 70.88 97 TRP A C 1
ATOM 797 O O . TRP A 1 97 ? 8.125 36.625 15.711 1 70.88 97 TRP A O 1
ATOM 807 N N . VAL A 1 98 ? 8.547 35.969 13.711 1 65.06 98 VAL A N 1
ATOM 808 C CA . VAL A 1 98 ? 9.25 37.188 13.398 1 65.06 98 VAL A CA 1
ATOM 809 C C . VAL A 1 98 ? 8.242 38.312 13.18 1 65.06 98 VAL A C 1
ATOM 811 O O . VAL A 1 98 ? 8.531 39.5 13.445 1 65.06 98 VAL A O 1
ATOM 814 N N . GLY A 1 99 ? 7.055 38.094 12.711 1 49.06 99 GLY A N 1
ATOM 815 C CA . GLY A 1 99 ? 6.16 39.219 12.555 1 49.06 99 GLY A CA 1
ATOM 816 C C . GLY A 1 99 ? 5.41 39.562 13.828 1 49.06 99 GLY A C 1
ATOM 817 O O . GLY A 1 99 ? 5.281 40.75 14.172 1 49.06 99 GLY A O 1
ATOM 818 N N . MET B 1 1 ? -10.117 44.812 0.966 1 34.31 1 MET B N 1
ATOM 819 C CA . MET B 1 1 ? -9.852 43.688 0.091 1 34.31 1 MET B CA 1
ATOM 820 C C . MET B 1 1 ? -9.242 42.531 0.873 1 34.31 1 MET B C 1
ATOM 822 O O . MET B 1 1 ? -8.148 42.656 1.428 1 34.31 1 MET B O 1
ATOM 826 N N . GLY B 1 2 ? -9.883 41.688 1.615 1 42.41 2 GLY B N 1
ATOM 827 C CA . GLY B 1 2 ? -9.484 40.75 2.648 1 42.41 2 GLY B CA 1
ATOM 828 C C . GLY B 1 2 ? -8.5 39.719 2.16 1 42.41 2 GLY B C 1
ATOM 829 O O . GLY B 1 2 ? -8.648 39.156 1.062 1 42.41 2 GLY B O 1
ATOM 830 N N . ILE B 1 3 ? -7.184 39.844 2.229 1 47.41 3 ILE B N 1
ATOM 831 C CA . ILE B 1 3 ? -6.074 39 1.81 1 47.41 3 ILE B CA 1
ATOM 832 C C . ILE B 1 3 ? -6.473 37.531 1.928 1 47.41 3 ILE B C 1
ATOM 834 O O . ILE B 1 3 ? -6.766 37.062 3.023 1 47.41 3 ILE B O 1
ATOM 838 N N . SER B 1 4 ? -7.352 37.062 1.204 1 50.12 4 SER B N 1
ATOM 839 C CA . SER B 1 4 ? -7.742 35.656 1.097 1 50.12 4 SER B CA 1
ATOM 840 C C . SER B 1 4 ? -6.523 34.75 1.149 1 50.12 4 SER B C 1
ATOM 842 O O . SER B 1 4 ? -5.711 34.719 0.221 1 50.12 4 SER B O 1
ATOM 844 N N . VAL B 1 5 ? -5.715 34.625 2.168 1 53.78 5 VAL B N 1
ATOM 845 C CA . VAL B 1 5 ? -4.539 33.781 2.361 1 53.78 5 VAL B CA 1
ATOM 846 C C . VAL B 1 5 ? -4.766 32.406 1.714 1 53.78 5 VAL B C 1
ATOM 848 O O . VAL B 1 5 ? -5.656 31.672 2.127 1 53.78 5 VAL B O 1
ATOM 851 N N . GLU B 1 6 ? -4.754 32.406 0.456 1 55.47 6 GLU B N 1
ATOM 852 C CA . GLU B 1 6 ? -4.832 31.141 -0.294 1 55.47 6 GLU B CA 1
ATOM 853 C C . GLU B 1 6 ? -4.055 30.031 0.405 1 55.47 6 GLU B C 1
ATOM 855 O O . GLU B 1 6 ? -2.904 30.234 0.801 1 55.47 6 GLU B O 1
ATOM 860 N N . LYS B 1 7 ? -4.828 29.281 1.257 1 62.19 7 LYS B N 1
ATOM 861 C CA . LYS B 1 7 ? -4.234 28.172 2.002 1 62.19 7 LYS B CA 1
ATOM 862 C C . LYS B 1 7 ? -3.258 27.391 1.131 1 62.19 7 LYS B C 1
ATOM 864 O O . LYS B 1 7 ? -3.594 27 0.013 1 62.19 7 LYS B O 1
ATOM 869 N N . PRO B 1 8 ? -2.029 27.438 1.466 1 70.38 8 PRO B N 1
ATOM 870 C CA . PRO B 1 8 ? -1.113 26.578 0.714 1 70.38 8 PRO B CA 1
ATOM 871 C C . PRO B 1 8 ? -1.657 25.156 0.521 1 70.38 8 PRO B C 1
ATOM 873 O O . PRO B 1 8 ? -2.279 24.609 1.43 1 70.38 8 PRO B O 1
ATOM 876 N N . GLU B 1 9 ? -1.742 24.703 -0.794 1 69.94 9 GLU B N 1
ATOM 877 C CA . GLU B 1 9 ? -2.248 23.391 -1.187 1 69.94 9 GLU B CA 1
ATOM 878 C C . GLU B 1 9 ? -1.88 22.328 -0.156 1 69.94 9 GLU B C 1
ATOM 880 O O . GLU B 1 9 ? -2.684 21.453 0.142 1 69.94 9 GLU B O 1
ATOM 885 N N . ILE B 1 10 ? -0.686 22.531 0.435 1 76.88 10 ILE B N 1
ATOM 886 C CA . ILE B 1 10 ? -0.194 21.547 1.405 1 76.88 10 ILE B CA 1
ATOM 887 C C . ILE B 1 10 ? -1.08 21.578 2.65 1 76.88 10 ILE B C 1
ATOM 889 O O . ILE B 1 10 ? -1.309 20.531 3.273 1 76.88 10 ILE B O 1
ATOM 893 N N . LEU B 1 11 ? -1.639 22.75 2.893 1 76.62 11 LEU B N 1
ATOM 894 C CA . LEU B 1 11 ? -2.48 22.844 4.082 1 76.62 11 LEU B CA 1
ATOM 895 C C . LEU B 1 11 ? -3.867 22.266 3.812 1 76.62 11 LEU B C 1
ATOM 897 O O . LEU B 1 11 ? -4.523 21.766 4.73 1 76.62 11 LEU B O 1
ATOM 901 N N . VAL B 1 12 ? -4.129 22.328 2.57 1 83.75 12 VAL B N 1
ATOM 902 C CA . VAL B 1 12 ? -5.457 21.844 2.207 1 83.75 12 VAL B CA 1
ATOM 903 C C . VAL B 1 12 ? -5.5 20.312 2.307 1 83.75 12 VAL B C 1
ATOM 905 O O . VAL B 1 12 ? -6.43 19.75 2.889 1 83.75 12 VAL B O 1
ATOM 908 N N . ASN B 1 13 ? -4.469 19.641 1.733 1 90.81 13 ASN B N 1
ATOM 909 C CA . ASN B 1 13 ? -4.418 18.188 1.784 1 90.81 13 ASN B CA 1
ATOM 910 C C . ASN B 1 13 ? -2.982 17.672 1.762 1 90.81 13 ASN B C 1
ATOM 912 O O . ASN B 1 13 ? -2.461 17.328 0.702 1 90.81 13 ASN B O 1
ATOM 916 N N . PRO B 1 14 ? -2.469 17.578 2.861 1 93.56 14 PRO B N 1
ATOM 917 C CA . PRO B 1 14 ? -1.089 17.094 2.92 1 93.56 14 PRO B CA 1
ATOM 918 C C . PRO B 1 14 ? -0.97 15.617 2.543 1 93.56 14 PRO B C 1
ATOM 920 O O . PRO B 1 14 ? 0.14 15.109 2.363 1 93.56 14 PRO B O 1
ATOM 923 N N . PHE B 1 15 ? -2.064 14.953 2.287 1 96.06 15 PHE B N 1
ATOM 924 C CA . PHE B 1 15 ? -2.078 13.516 2.061 1 96.06 15 PHE B CA 1
ATOM 925 C C . PHE B 1 15 ? -2.314 13.195 0.588 1 96.06 15 PHE B C 1
ATOM 927 O O . PHE B 1 15 ? -2.422 12.031 0.207 1 96.06 15 PHE B O 1
ATOM 934 N N . SER B 1 16 ? -2.334 14.164 -0.279 1 96.06 16 SER B N 1
ATOM 935 C CA . SER B 1 16 ? -2.789 14.023 -1.658 1 96.06 16 SER B CA 1
ATOM 936 C C . SER B 1 16 ? -1.848 13.133 -2.463 1 96.06 16 SER B C 1
ATOM 938 O O . SER B 1 16 ? -2.285 12.406 -3.359 1 96.06 16 SER B O 1
ATOM 940 N N . GLN B 1 17 ? -0.61 13.156 -2.209 1 97.06 17 GLN B N 1
ATOM 941 C CA . GLN B 1 17 ? 0.335 12.344 -2.967 1 97.06 17 GLN B CA 1
ATOM 94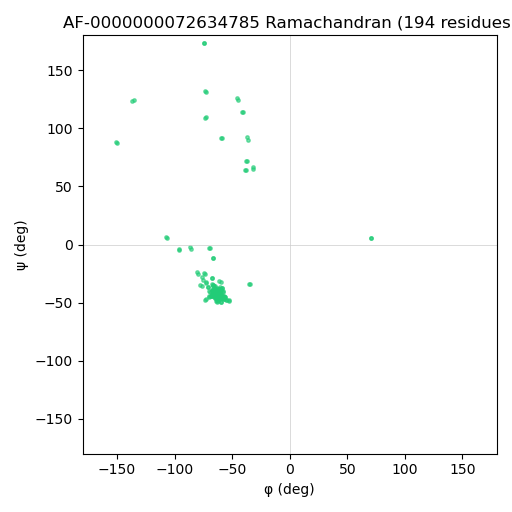2 C C . GLN B 1 17 ? 0.122 10.859 -2.701 1 97.06 17 GLN B C 1
ATOM 944 O O . GLN B 1 17 ? 0.202 10.039 -3.619 1 97.06 17 GLN B O 1
ATOM 949 N N . MET B 1 18 ? -0.06 10.531 -1.467 1 98.12 18 MET B N 1
ATOM 950 C CA . MET B 1 18 ? -0.361 9.141 -1.129 1 98.12 18 MET B CA 1
ATOM 951 C C . MET B 1 18 ? -1.666 8.695 -1.778 1 98.12 18 MET B C 1
ATOM 953 O O . MET B 1 18 ? -1.756 7.582 -2.297 1 98.12 18 MET B O 1
ATOM 957 N N . GLU B 1 19 ? -2.635 9.547 -1.688 1 97.56 19 GLU B N 1
ATOM 958 C CA . GLU B 1 19 ? -3.918 9.258 -2.32 1 97.56 19 GLU B CA 1
ATOM 959 C C . GLU B 1 19 ? -3.738 8.906 -3.795 1 97.56 19 GLU B C 1
ATOM 961 O O . GLU B 1 19 ? -4.262 7.898 -4.266 1 97.56 19 GLU B O 1
ATOM 966 N N . THR B 1 20 ? -2.994 9.719 -4.461 1 98.31 20 THR B N 1
ATOM 967 C CA . THR B 1 20 ? -2.74 9.531 -5.887 1 98.31 20 THR B CA 1
ATOM 968 C C . THR B 1 20 ? -1.989 8.227 -6.133 1 98.31 20 THR B C 1
ATOM 970 O O . THR B 1 20 ? -2.336 7.469 -7.043 1 98.31 20 THR B O 1
ATOM 973 N N . ALA B 1 21 ? -1.003 7.953 -5.309 1 98.5 21 ALA B N 1
ATOM 974 C CA . ALA B 1 21 ? -0.206 6.738 -5.461 1 98.5 21 ALA B CA 1
ATOM 975 C C . ALA B 1 21 ? -1.061 5.492 -5.246 1 98.5 21 ALA B C 1
ATOM 977 O O . ALA B 1 21 ? -0.944 4.516 -5.992 1 98.5 21 ALA B O 1
ATOM 978 N N . LEU B 1 22 ? -1.864 5.516 -4.246 1 98.69 22 LEU B N 1
ATOM 979 C CA . LEU B 1 22 ? -2.738 4.383 -3.959 1 98.69 22 LEU B CA 1
ATOM 980 C C . LEU B 1 22 ? -3.754 4.184 -5.078 1 98.69 22 LEU B C 1
ATOM 982 O O . LEU B 1 22 ? -4.066 3.047 -5.441 1 98.69 22 LEU B O 1
ATOM 986 N N . GLU B 1 23 ? -4.266 5.289 -5.523 1 98.56 23 GLU B N 1
ATOM 987 C CA . GLU B 1 23 ? -5.219 5.211 -6.625 1 98.56 23 GLU B CA 1
ATOM 988 C C . GLU B 1 23 ? -4.586 4.574 -7.859 1 98.56 23 GLU B C 1
ATOM 990 O O . GLU B 1 23 ? -5.191 3.713 -8.5 1 98.56 23 GLU B O 1
ATOM 995 N N . HIS B 1 24 ? -3.471 5.035 -8.219 1 98.25 24 HIS B N 1
ATOM 996 C CA . HIS B 1 24 ? -2.746 4.477 -9.359 1 98.25 24 HIS B CA 1
ATOM 997 C C . HIS B 1 24 ? -2.502 2.982 -9.172 1 98.25 24 HIS B C 1
ATOM 999 O O . HIS B 1 24 ? -2.732 2.193 -10.094 1 98.25 24 HIS B O 1
ATOM 1005 N N . LYS B 1 25 ? -2.082 2.637 -7.996 1 98.44 25 LYS B N 1
ATOM 1006 C CA . LYS B 1 25 ? -1.831 1.229 -7.707 1 98.44 25 LYS B CA 1
ATOM 1007 C C . LYS B 1 25 ? -3.115 0.409 -7.812 1 98.44 25 LYS B C 1
ATOM 1009 O O . LYS B 1 25 ? -3.119 -0.674 -8.398 1 98.44 25 LYS B O 1
ATOM 1014 N N . LEU B 1 26 ? -4.098 0.888 -7.23 1 98.56 26 LEU B N 1
ATOM 1015 C CA . LEU B 1 26 ? -5.383 0.198 -7.266 1 98.56 26 LEU B CA 1
ATOM 1016 C C . LEU B 1 26 ? -5.867 0.022 -8.703 1 98.56 26 LEU B C 1
ATOM 1018 O O . LEU B 1 26 ? -6.355 -1.049 -9.07 1 98.56 26 LEU B O 1
ATOM 1022 N N . ARG B 1 27 ? -5.777 1.093 -9.492 1 98.56 27 ARG B N 1
ATOM 1023 C CA . ARG B 1 27 ? -6.195 1.041 -10.883 1 98.56 27 ARG B CA 1
ATOM 1024 C C . ARG B 1 27 ? -5.449 -0.054 -11.641 1 98.56 27 ARG B C 1
ATOM 1026 O O . ARG B 1 27 ? -6.059 -0.828 -12.383 1 98.56 27 ARG B O 1
ATOM 1033 N N . ASN B 1 28 ? -4.125 -0.112 -11.414 1 97.31 28 ASN B N 1
ATOM 1034 C CA . ASN B 1 28 ? -3.301 -1.123 -12.062 1 97.31 28 ASN B CA 1
ATOM 1035 C C . ASN B 1 28 ? -3.695 -2.533 -11.633 1 97.31 28 ASN B C 1
ATOM 1037 O O . ASN B 1 28 ? -3.762 -3.441 -12.461 1 97.31 28 ASN B O 1
ATOM 1041 N N . LEU B 1 29 ? -3.988 -2.689 -10.375 1 97.69 29 LEU B N 1
ATOM 1042 C CA . LEU B 1 29 ? -4.363 -3.996 -9.844 1 97.69 29 LEU B CA 1
ATOM 1043 C C . LEU B 1 29 ? -5.734 -4.422 -10.359 1 97.69 29 LEU B C 1
ATOM 1045 O O . LEU B 1 29 ? -5.945 -5.594 -10.68 1 97.69 29 LEU B O 1
ATOM 1049 N N . LYS B 1 30 ? -6.59 -3.451 -10.398 1 98.56 30 LYS B N 1
ATOM 1050 C CA . LYS B 1 30 ? -7.934 -3.771 -10.875 1 98.56 30 LYS B CA 1
ATOM 1051 C C . LYS B 1 30 ? -7.914 -4.129 -12.359 1 98.56 30 LYS B C 1
ATOM 1053 O O . LYS B 1 30 ? -8.648 -5.02 -12.797 1 98.56 30 LYS B O 1
ATOM 1058 N N . LYS B 1 31 ? -7.129 -3.443 -13.117 1 98.5 31 LYS B N 1
ATOM 1059 C CA . LYS B 1 31 ? -6.938 -3.797 -14.523 1 98.5 31 LYS B CA 1
ATOM 1060 C C . LYS B 1 31 ? -6.387 -5.211 -14.664 1 98.5 31 LYS B C 1
ATOM 1062 O O . LYS B 1 31 ? -6.836 -5.977 -15.523 1 98.5 31 LYS B O 1
ATOM 1067 N N . ARG B 1 32 ? -5.41 -5.531 -13.875 1 97.56 32 ARG B N 1
ATOM 1068 C CA . ARG B 1 32 ? -4.828 -6.871 -13.867 1 97.56 32 ARG B CA 1
ATOM 1069 C C . ARG B 1 32 ? -5.867 -7.918 -13.484 1 97.56 32 ARG B C 1
ATOM 1071 O O . ARG B 1 32 ? -5.941 -8.984 -14.094 1 97.56 32 ARG B O 1
ATOM 1078 N N . GLU B 1 33 ? -6.621 -7.656 -12.469 1 97.56 33 GLU B N 1
ATOM 1079 C CA . GLU B 1 33 ? -7.676 -8.562 -12.031 1 97.56 33 GLU B CA 1
ATOM 1080 C C . GLU B 1 33 ? -8.672 -8.836 -13.156 1 97.56 33 GLU B C 1
ATOM 1082 O O . GLU B 1 33 ? -9.055 -9.984 -13.391 1 97.56 33 GLU B O 1
ATOM 1087 N N . LEU B 1 34 ? -9.109 -7.867 -13.805 1 97.75 34 LEU B N 1
ATOM 1088 C CA . LEU B 1 34 ? -10.062 -7.98 -14.906 1 97.75 34 LEU B CA 1
ATOM 1089 C C . LEU B 1 34 ? -9.516 -8.875 -16.016 1 97.75 34 LEU B C 1
ATOM 1091 O O . LEU B 1 34 ? -10.227 -9.734 -16.531 1 97.75 34 LEU B O 1
ATOM 1095 N N . ARG B 1 35 ? -8.25 -8.664 -16.359 1 96.25 35 ARG B N 1
ATOM 1096 C CA . ARG B 1 35 ? -7.609 -9.484 -17.391 1 96.25 35 ARG B CA 1
ATOM 1097 C C . ARG B 1 35 ? -7.602 -10.953 -16.984 1 96.25 35 ARG B C 1
ATOM 1099 O O . ARG B 1 35 ? -7.895 -11.828 -17.812 1 96.25 35 ARG B O 1
ATOM 1106 N N . LEU B 1 36 ? -7.324 -11.195 -15.766 1 95.12 36 LEU B N 1
ATOM 1107 C CA . LEU B 1 36 ? -7.254 -12.57 -15.281 1 95.12 36 LEU B CA 1
ATOM 1108 C C . LEU B 1 36 ? -8.641 -13.195 -15.211 1 95.12 36 LEU B C 1
ATOM 1110 O O . LEU B 1 36 ? -8.805 -14.391 -15.477 1 95.12 36 LEU B O 1
ATOM 1114 N N . GLN B 1 37 ? -9.594 -12.438 -14.859 1 96.12 37 GLN B N 1
ATOM 1115 C CA . GLN B 1 37 ? -10.969 -12.922 -14.828 1 96.12 37 GLN B CA 1
ATOM 1116 C C . GLN B 1 37 ? -11.461 -13.297 -16.219 1 96.12 37 GLN B C 1
ATOM 1118 O O . GLN B 1 37 ? -12.18 -14.281 -16.391 1 96.12 37 GLN B O 1
ATOM 1123 N N . GLN B 1 38 ? -11.109 -12.562 -17.219 1 93.69 38 GLN B N 1
ATOM 1124 C CA . GLN B 1 38 ? -11.445 -12.883 -18.594 1 93.69 38 GLN B CA 1
ATOM 1125 C C . GLN B 1 38 ? -10.805 -14.203 -19.031 1 93.69 38 GLN B C 1
ATOM 1127 O O . GLN B 1 38 ? -11.453 -15.039 -19.656 1 93.69 38 GLN B O 1
ATOM 1132 N N . LEU B 1 39 ? -9.555 -14.305 -18.609 1 91.31 39 LEU B N 1
ATOM 1133 C CA . LEU B 1 39 ? -8.852 -15.555 -18.906 1 91.31 39 LEU B CA 1
ATOM 1134 C C . LEU B 1 39 ? -9.57 -16.734 -18.266 1 91.31 39 LEU B C 1
ATOM 1136 O O . LEU B 1 39 ? -9.711 -17.797 -18.891 1 91.31 39 LEU B O 1
ATOM 1140 N N . LYS B 1 40 ? -9.969 -16.547 -17.094 1 92.69 40 LYS B N 1
ATOM 1141 C CA . LYS B 1 40 ? -10.695 -17.594 -16.375 1 92.69 40 LYS B CA 1
ATOM 1142 C C . LYS B 1 40 ? -12.008 -17.938 -17.062 1 92.69 40 LYS B C 1
ATOM 1144 O O . LYS B 1 40 ? -12.328 -19.109 -17.25 1 92.69 40 LYS B O 1
ATOM 1149 N N . THR B 1 41 ? -12.719 -16.984 -17.484 1 93.12 41 THR B N 1
ATOM 1150 C CA . THR B 1 41 ? -13.992 -17.156 -18.172 1 93.12 41 THR B CA 1
ATOM 1151 C C . THR B 1 41 ? -13.797 -17.875 -19.5 1 93.12 41 THR B C 1
ATOM 1153 O O . THR B 1 41 ? -14.562 -18.781 -19.828 1 93.12 41 THR B O 1
ATOM 1156 N N . ASP B 1 42 ? -12.742 -17.484 -20.25 1 88 42 ASP B N 1
ATOM 1157 C CA . ASP B 1 42 ? -12.422 -18.109 -21.531 1 88 42 ASP B CA 1
ATOM 1158 C C . ASP B 1 42 ? -12.086 -19.594 -21.344 1 88 42 ASP B C 1
ATOM 1160 O O . ASP B 1 42 ? -12.516 -20.438 -22.141 1 88 42 ASP B O 1
ATOM 1164 N N . LYS B 1 43 ? -11.391 -19.875 -20.312 1 87.62 43 LYS B N 1
ATOM 1165 C CA . LYS B 1 43 ? -11.023 -21.25 -20.016 1 87.62 43 LYS B CA 1
ATOM 1166 C C . LYS B 1 43 ? -12.25 -22.094 -19.672 1 87.62 43 LYS B C 1
ATOM 1168 O O . LYS B 1 43 ? -12.406 -23.203 -20.172 1 87.62 43 LYS B O 1
ATOM 1173 N N . GLU B 1 44 ? -13.102 -21.625 -18.922 1 90.31 44 GLU B N 1
ATOM 1174 C CA . GLU B 1 44 ? -14.266 -22.344 -18.422 1 90.31 44 GLU B CA 1
ATOM 1175 C C . GLU B 1 44 ? -15.312 -22.516 -19.531 1 90.31 44 GLU B C 1
ATOM 1177 O O . GLU B 1 44 ? -16.078 -23.484 -19.516 1 90.31 44 GLU B O 1
ATOM 1182 N N . SER B 1 45 ? -15.281 -21.672 -20.453 1 88.94 45 SER B N 1
ATOM 1183 C CA . SER B 1 45 ? -16.25 -21.75 -21.531 1 88.94 45 SER B CA 1
ATOM 1184 C C . SER B 1 45 ? -15.781 -22.688 -22.641 1 88.94 45 SER B C 1
ATOM 1186 O O . SER B 1 45 ? -16.547 -23.031 -23.531 1 88.94 45 SER B O 1
ATOM 1188 N N . GLY B 1 46 ? -14.633 -23.203 -22.484 1 83.75 46 GLY B N 1
ATOM 1189 C CA . GLY B 1 46 ? -14.078 -24.062 -23.516 1 83.75 46 GLY B CA 1
ATOM 1190 C C . GLY B 1 46 ? -13.688 -23.297 -24.781 1 83.75 46 GLY B C 1
ATOM 1191 O O . GLY B 1 46 ? -13.383 -23.906 -25.797 1 83.75 46 GLY B O 1
ATOM 1192 N N . ALA B 1 47 ? -13.789 -22.062 -24.734 1 80.38 47 ALA B N 1
ATOM 1193 C CA . ALA B 1 47 ? -13.578 -21.234 -25.922 1 80.38 47 ALA B CA 1
ATOM 1194 C C . ALA B 1 47 ? -12.102 -21.172 -26.297 1 80.38 47 ALA B C 1
ATOM 1196 O O . ALA B 1 47 ? -11.758 -21.016 -27.469 1 80.38 47 ALA B O 1
ATOM 1197 N N . LEU B 1 48 ? -11.266 -21.234 -25.344 1 75.56 48 LEU B N 1
ATOM 1198 C CA . LEU B 1 48 ? -9.844 -21.031 -25.594 1 75.56 48 LEU B CA 1
ATOM 1199 C C . LEU B 1 48 ? -9.008 -22.047 -24.828 1 75.56 48 LEU B C 1
ATOM 1201 O O . LEU B 1 48 ? -9.289 -22.328 -23.656 1 75.56 48 LEU B O 1
ATOM 1205 N N . LYS B 1 49 ? -8.227 -22.75 -25.578 1 83.81 49 LYS B N 1
ATOM 1206 C CA . LYS B 1 49 ? -7.207 -23.547 -24.906 1 83.81 49 LYS B CA 1
ATOM 1207 C C . LYS B 1 49 ? -6.094 -22.656 -24.359 1 83.81 49 LYS B C 1
ATOM 1209 O O . LYS B 1 49 ? -5.438 -21.938 -25.109 1 83.81 49 LYS B O 1
ATOM 1214 N N . LEU B 1 50 ? -6.02 -22.516 -23.016 1 83.88 50 LEU B N 1
ATOM 1215 C CA . LEU B 1 50 ? -5.008 -21.672 -22.375 1 83.88 50 LEU B CA 1
ATOM 1216 C C . LEU B 1 50 ? -3.635 -22.328 -22.453 1 83.88 50 LEU B C 1
ATOM 1218 O O . LEU B 1 50 ? -3.52 -23.547 -22.312 1 83.88 50 LEU B O 1
ATOM 1222 N N . ASP B 1 51 ? -2.645 -21.516 -22.891 1 87.31 51 ASP B N 1
ATOM 1223 C CA . ASP B 1 51 ? -1.284 -22.047 -22.859 1 87.31 51 ASP B CA 1
ATOM 1224 C C . ASP B 1 51 ? -0.742 -22.078 -21.438 1 87.31 51 ASP B C 1
ATOM 1226 O O . ASP B 1 51 ? -1.447 -21.734 -20.484 1 87.31 51 ASP B O 1
ATOM 1230 N N . SER B 1 52 ? 0.413 -22.656 -21.219 1 86.12 52 SER B N 1
ATOM 1231 C CA . SER B 1 52 ? 1.005 -22.875 -19.906 1 86.12 52 SER B CA 1
ATOM 1232 C C . SER B 1 52 ? 1.206 -21.562 -19.156 1 86.12 52 SER B C 1
ATOM 1234 O O . SER B 1 52 ? 1.019 -21.5 -17.938 1 86.12 52 SER B O 1
ATOM 1236 N N . LYS B 1 53 ? 1.578 -20.5 -19.844 1 87.94 53 LYS B N 1
ATOM 1237 C CA . LYS B 1 53 ? 1.806 -19.203 -19.219 1 87.94 53 LYS B CA 1
ATOM 1238 C C . LYS B 1 53 ? 0.506 -18.609 -18.672 1 87.94 53 LYS B C 1
ATOM 1240 O O . LYS B 1 53 ? 0.489 -18.047 -17.578 1 87.94 53 LYS B O 1
ATOM 1245 N N . GLN B 1 54 ? -0.521 -18.781 -19.469 1 88.75 54 GLN B N 1
ATOM 1246 C CA . GLN B 1 54 ? -1.83 -18.281 -19.062 1 88.75 54 GLN B CA 1
ATOM 1247 C C . GLN B 1 54 ? -2.361 -19.062 -17.844 1 88.75 54 GLN B C 1
ATOM 1249 O O . GLN B 1 54 ? -2.957 -18.469 -16.938 1 88.75 54 GLN B O 1
ATOM 1254 N N . ILE B 1 55 ? -2.088 -20.266 -17.797 1 85.38 55 ILE B N 1
ATOM 1255 C CA . ILE B 1 55 ? -2.512 -21.125 -16.688 1 85.38 55 ILE B CA 1
ATOM 1256 C C . ILE B 1 55 ? -1.763 -20.734 -15.422 1 85.38 55 ILE B C 1
ATOM 1258 O O . ILE B 1 55 ? -2.359 -20.625 -14.344 1 85.38 55 ILE B O 1
ATOM 1262 N N . GLU B 1 56 ? -0.521 -20.531 -15.617 1 86.62 56 GLU B N 1
ATOM 1263 C CA . GLU B 1 56 ? 0.286 -20.094 -14.484 1 86.62 56 GLU B CA 1
ATOM 1264 C C . GLU B 1 56 ? -0.183 -18.734 -13.969 1 86.62 56 GLU B C 1
ATOM 1266 O O . GLU B 1 56 ? -0.281 -18.531 -12.758 1 86.62 56 GLU B O 1
ATOM 1271 N N . ALA B 1 57 ? -0.499 -17.828 -14.883 1 89.25 57 ALA B N 1
ATOM 1272 C CA . ALA B 1 57 ? -0.986 -16.5 -14.508 1 89.25 57 ALA B CA 1
ATOM 1273 C C . ALA B 1 57 ? -2.307 -16.594 -13.75 1 89.25 57 ALA B C 1
ATOM 1275 O O . ALA B 1 57 ? -2.512 -15.891 -12.758 1 89.25 57 ALA B O 1
ATOM 1276 N N . LEU B 1 58 ? -3.15 -17.406 -14.188 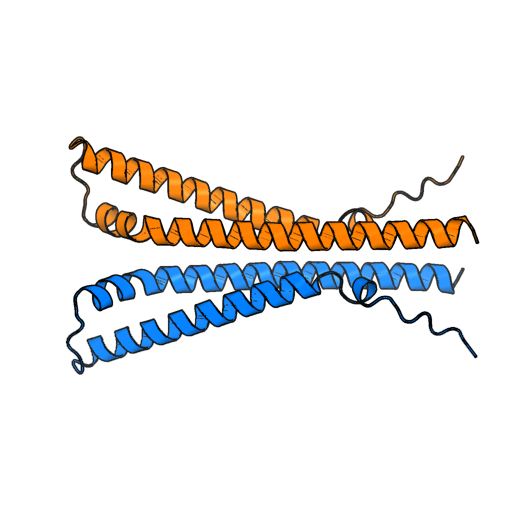1 90.56 58 LEU B N 1
ATOM 1277 C CA . LEU B 1 58 ? -4.469 -17.578 -13.578 1 90.56 58 LEU B CA 1
ATOM 1278 C C . LEU B 1 58 ? -4.344 -18.016 -12.125 1 90.56 58 LEU B C 1
ATOM 1280 O O . LEU B 1 58 ? -5.191 -17.672 -11.297 1 90.56 58 LEU B O 1
ATOM 1284 N N . SER B 1 59 ? -3.35 -18.75 -11.836 1 89.19 59 SER B N 1
ATOM 1285 C CA . SER B 1 59 ? -3.158 -19.25 -10.477 1 89.19 59 SER B CA 1
ATOM 1286 C C . SER B 1 59 ? -2.863 -18.109 -9.508 1 89.19 59 SER B C 1
ATOM 1288 O O . SER B 1 59 ? -2.961 -18.281 -8.289 1 89.19 59 SER B O 1
ATOM 1290 N N . LYS B 1 60 ? -2.578 -16.906 -10.055 1 91.25 60 LYS B N 1
ATOM 1291 C CA . LYS B 1 60 ? -2.211 -15.758 -9.227 1 91.25 60 LYS B CA 1
ATOM 1292 C C . LYS B 1 60 ? -3.422 -14.875 -8.945 1 91.25 60 LYS B C 1
ATOM 1294 O O . LYS B 1 60 ? -3.326 -13.898 -8.203 1 91.25 60 LYS B O 1
ATOM 1299 N N . LEU B 1 61 ? -4.539 -15.164 -9.5 1 93.75 61 LEU B N 1
ATOM 1300 C CA . LEU B 1 61 ? -5.734 -14.336 -9.414 1 93.75 61 LEU B CA 1
ATOM 1301 C C . LEU B 1 61 ? -6.098 -14.047 -7.961 1 93.75 61 LEU B C 1
ATOM 1303 O O . LEU B 1 61 ? -6.375 -12.898 -7.605 1 93.75 61 LEU B O 1
ATOM 1307 N N . ASP B 1 62 ? -6.113 -15.055 -7.152 1 93.31 62 ASP B N 1
ATOM 1308 C CA . ASP B 1 62 ? -6.48 -14.852 -5.754 1 93.31 62 ASP B CA 1
ATOM 1309 C C . ASP B 1 62 ? -5.488 -13.93 -5.047 1 93.31 62 ASP B C 1
ATOM 1311 O O . ASP B 1 62 ? -5.875 -13.133 -4.188 1 93.31 62 ASP B O 1
ATOM 1315 N N . GLU B 1 63 ? -4.262 -14.047 -5.363 1 93.31 63 GLU B N 1
ATOM 1316 C CA . GLU B 1 63 ? -3.252 -13.148 -4.809 1 93.31 63 GLU B CA 1
ATOM 1317 C C . GLU B 1 63 ? -3.516 -11.703 -5.211 1 93.31 63 GLU B C 1
ATOM 1319 O O . GLU B 1 63 ? -3.381 -10.789 -4.395 1 93.31 63 GLU B O 1
ATOM 1324 N N . VAL B 1 64 ? -3.863 -11.508 -6.414 1 96.5 64 VAL B N 1
ATOM 1325 C CA . VAL B 1 64 ? -4.176 -10.164 -6.906 1 96.5 64 VAL B CA 1
ATOM 1326 C C . VAL B 1 64 ? -5.348 -9.586 -6.125 1 96.5 64 VAL B C 1
ATOM 1328 O O . VAL B 1 64 ? -5.316 -8.422 -5.715 1 96.5 64 VAL B O 1
ATOM 1331 N N . LYS B 1 65 ? -6.352 -10.352 -5.867 1 97.06 65 LYS B N 1
ATOM 1332 C CA . LYS B 1 65 ? -7.516 -9.914 -5.105 1 97.06 65 LYS B CA 1
ATOM 1333 C C . LYS B 1 65 ? -7.125 -9.523 -3.682 1 97.06 65 LYS B C 1
ATOM 1335 O O . LYS B 1 65 ? -7.645 -8.547 -3.137 1 97.06 65 LYS B O 1
ATOM 1340 N N . LEU B 1 66 ? -6.227 -10.305 -3.137 1 95.44 66 LEU B N 1
ATOM 1341 C CA . LEU B 1 66 ? -5.734 -9.984 -1.8 1 95.44 66 LEU B CA 1
ATOM 1342 C C . LEU B 1 66 ? -4.988 -8.656 -1.797 1 95.44 66 LEU B C 1
ATOM 1344 O O . LEU B 1 66 ? -5.109 -7.875 -0.854 1 95.44 66 LEU B O 1
ATOM 1348 N N . GLN B 1 67 ? -4.215 -8.414 -2.836 1 96.38 67 GLN B N 1
ATOM 1349 C CA . GLN B 1 67 ? -3.498 -7.152 -2.959 1 96.38 67 GLN B CA 1
ATOM 1350 C C . GLN B 1 67 ? -4.465 -5.977 -3.07 1 96.38 67 GLN B C 1
ATOM 1352 O O . GLN B 1 67 ? -4.254 -4.93 -2.457 1 96.38 67 GLN B O 1
ATOM 1357 N N . ILE B 1 68 ? -5.48 -6.16 -3.83 1 98.19 68 ILE B N 1
ATOM 1358 C CA . ILE B 1 68 ? -6.504 -5.133 -3.996 1 98.19 68 ILE B CA 1
ATOM 1359 C C . ILE B 1 68 ? -7.117 -4.793 -2.641 1 98.19 68 ILE B C 1
ATOM 1361 O O . ILE B 1 68 ? -7.223 -3.617 -2.277 1 98.19 68 ILE B O 1
ATOM 1365 N N . ALA B 1 69 ? -7.453 -5.793 -1.872 1 97.88 69 ALA B N 1
ATOM 1366 C CA . ALA B 1 69 ? -8.016 -5.582 -0.54 1 97.88 69 ALA B CA 1
ATOM 1367 C C . ALA B 1 69 ? -7.039 -4.816 0.352 1 97.88 69 ALA B C 1
ATOM 1369 O O . ALA B 1 69 ? -7.445 -3.951 1.128 1 97.88 69 ALA B O 1
ATOM 1370 N N . SER B 1 70 ? -5.801 -5.164 0.176 1 97.38 70 SER B N 1
ATOM 1371 C CA . SER B 1 70 ? -4.762 -4.5 0.955 1 97.38 70 SER B CA 1
ATOM 1372 C C . SER B 1 70 ? -4.668 -3.02 0.6 1 97.38 70 SER B C 1
ATOM 1374 O O . SER B 1 70 ? -4.562 -2.168 1.486 1 97.38 70 SER B O 1
ATOM 1376 N N . ILE B 1 71 ? -4.676 -2.732 -0.619 1 98.5 71 ILE B N 1
ATOM 1377 C CA . ILE B 1 71 ? -4.59 -1.345 -1.062 1 98.5 71 ILE B CA 1
ATOM 1378 C C . ILE B 1 71 ? -5.82 -0.576 -0.59 1 98.5 71 ILE B C 1
ATOM 1380 O O . ILE B 1 71 ? -5.715 0.571 -0.149 1 98.5 71 ILE B O 1
ATOM 1384 N N . GLU B 1 72 ? -6.961 -1.158 -0.671 1 98.56 72 GLU B N 1
ATOM 1385 C CA . GLU B 1 72 ? -8.195 -0.528 -0.208 1 98.56 72 GLU B CA 1
ATOM 1386 C C . GLU B 1 72 ? -8.133 -0.222 1.285 1 98.56 72 GLU B C 1
ATOM 1388 O O . GLU B 1 72 ? -8.617 0.818 1.733 1 98.56 72 GLU B O 1
ATOM 1393 N N . ASP B 1 73 ? -7.523 -1.087 2.014 1 98.25 73 ASP B N 1
ATOM 1394 C CA . ASP B 1 73 ? -7.312 -0.854 3.439 1 98.25 73 ASP B CA 1
ATOM 1395 C C . ASP B 1 73 ? -6.418 0.359 3.67 1 98.25 73 ASP B C 1
ATOM 1397 O O . ASP B 1 73 ? -6.691 1.18 4.551 1 98.25 73 ASP B O 1
ATOM 1401 N N . LEU B 1 74 ? -5.398 0.428 2.893 1 98.5 74 LEU B N 1
ATOM 1402 C CA . LEU B 1 74 ? -4.488 1.562 3.008 1 98.5 74 LEU B CA 1
ATOM 1403 C C . LEU B 1 74 ? -5.188 2.861 2.627 1 98.5 74 LEU B C 1
ATOM 1405 O O . LEU B 1 74 ? -4.91 3.914 3.207 1 98.5 74 LEU B O 1
ATOM 1409 N N . GLN B 1 75 ? -6.039 2.805 1.696 1 98.56 75 GLN B N 1
ATOM 1410 C CA . GLN B 1 75 ? -6.828 3.979 1.327 1 98.56 75 GLN B CA 1
ATOM 1411 C C . GLN B 1 75 ? -7.676 4.461 2.498 1 98.56 75 GLN B C 1
ATOM 1413 O O . GLN B 1 75 ? -7.82 5.664 2.713 1 98.56 75 GLN B O 1
ATOM 1418 N N . LYS B 1 76 ? -8.25 3.469 3.188 1 98.62 76 LYS B N 1
ATOM 1419 C CA . LYS B 1 76 ? -9.047 3.818 4.359 1 98.62 76 LYS B CA 1
ATOM 1420 C C . LYS B 1 76 ? -8.195 4.512 5.418 1 98.62 76 LYS B C 1
ATOM 1422 O O . LYS B 1 76 ? -8.633 5.477 6.047 1 98.62 76 LYS B O 1
ATOM 1427 N N . VAL B 1 77 ? -6.988 4.078 5.648 1 98.19 77 VAL B N 1
ATOM 1428 C CA . VAL B 1 77 ? -6.066 4.672 6.609 1 98.19 77 VAL B CA 1
ATOM 1429 C C . VAL B 1 77 ? -5.742 6.105 6.195 1 98.19 77 VAL B C 1
ATOM 1431 O O . VAL B 1 77 ? -5.746 7.016 7.027 1 98.19 77 VAL B O 1
ATOM 1434 N N . ASN B 1 78 ? -5.441 6.293 4.949 1 98.31 78 ASN B N 1
ATOM 1435 C CA . ASN B 1 78 ? -5.137 7.617 4.414 1 98.31 78 ASN B CA 1
ATOM 1436 C C . ASN B 1 78 ? -6.305 8.578 4.602 1 98.31 78 ASN B C 1
ATOM 1438 O O . ASN B 1 78 ? -6.109 9.727 5.02 1 98.31 78 ASN B O 1
ATOM 1442 N N . ALA B 1 79 ? -7.508 8.086 4.285 1 97.5 79 ALA B N 1
ATOM 1443 C CA . ALA B 1 79 ? -8.711 8.906 4.41 1 97.5 79 ALA B CA 1
ATOM 1444 C C . ALA B 1 79 ? -8.969 9.281 5.867 1 97.5 79 ALA B C 1
ATOM 1446 O O . ALA B 1 79 ? -9.352 10.422 6.16 1 97.5 79 ALA B O 1
ATOM 1447 N N . LYS B 1 80 ? -8.828 8.305 6.715 1 97.31 80 LYS B N 1
ATOM 1448 C CA . LYS B 1 80 ? -9.023 8.555 8.141 1 97.31 80 LYS B CA 1
ATOM 1449 C C . LYS B 1 80 ? -8.047 9.609 8.656 1 97.31 80 LYS B C 1
ATOM 1451 O O . LYS B 1 80 ? -8.438 10.5 9.406 1 97.31 80 LYS B O 1
ATOM 1456 N N . GLN B 1 81 ? -6.773 9.516 8.273 1 96 81 GLN B N 1
ATOM 1457 C CA . GLN B 1 81 ? -5.766 10.492 8.68 1 96 81 GLN B CA 1
ATOM 1458 C C . GLN B 1 81 ? -6.125 11.891 8.188 1 96 81 GLN B C 1
ATOM 1460 O O . GLN B 1 81 ? -5.973 12.867 8.914 1 96 81 GLN B O 1
ATOM 1465 N N . MET B 1 82 ? -6.59 11.922 7.012 1 94.69 82 MET B N 1
ATOM 1466 C CA . MET B 1 82 ? -7.008 13.195 6.438 1 94.69 82 MET B CA 1
ATOM 1467 C C . MET B 1 82 ? -8.172 13.797 7.223 1 94.69 82 MET B C 1
ATOM 1469 O O . MET B 1 82 ? -8.18 14.992 7.508 1 94.69 82 MET B O 1
ATOM 1473 N N . LYS B 1 83 ? -9.141 12.992 7.508 1 95.44 83 LYS B N 1
ATOM 1474 C CA . LYS B 1 83 ? -10.297 13.445 8.281 1 95.44 83 LYS B CA 1
ATOM 1475 C C . LYS B 1 83 ? -9.875 13.992 9.641 1 95.44 83 LYS B C 1
ATOM 1477 O O . LYS B 1 83 ? -10.328 15.055 10.055 1 95.44 83 LYS B O 1
ATOM 1482 N N . ASP B 1 84 ? -8.992 13.242 10.312 1 93.69 84 ASP B N 1
ATOM 1483 C CA . ASP B 1 84 ? -8.492 13.672 11.617 1 93.69 84 ASP B CA 1
ATOM 1484 C C . ASP B 1 84 ? -7.723 14.984 11.508 1 93.69 84 ASP B C 1
ATOM 1486 O O . ASP B 1 84 ? -7.855 15.859 12.367 1 93.69 84 ASP B O 1
ATOM 1490 N N . PHE B 1 85 ? -6.961 15.102 10.508 1 92.44 85 PHE B N 1
ATOM 1491 C CA . PHE B 1 85 ? -6.184 16.312 10.266 1 92.44 85 PHE B CA 1
ATOM 1492 C C . PHE B 1 85 ? -7.102 17.516 10.039 1 92.44 85 PHE B C 1
ATOM 1494 O O . PHE B 1 85 ? -6.906 18.562 10.633 1 92.44 85 PHE B O 1
ATOM 1501 N N . LYS B 1 86 ? -8.094 17.328 9.25 1 92 86 LYS B N 1
ATOM 1502 C CA . LYS B 1 86 ? -9.039 18.406 8.969 1 92 86 LYS B CA 1
ATOM 1503 C C . LYS B 1 86 ? -9.758 18.859 10.234 1 92 86 LYS B C 1
ATOM 1505 O O . LYS B 1 86 ? -9.984 20.047 10.438 1 92 86 LYS B O 1
ATOM 1510 N N . LYS B 1 87 ? -10.156 17.906 11.016 1 93.12 87 LYS B N 1
ATOM 1511 C CA . LYS B 1 87 ? -10.789 18.219 12.289 1 93.12 87 LYS B CA 1
ATOM 1512 C C . LYS B 1 87 ? -9.875 19.062 13.164 1 93.12 87 LYS B C 1
ATOM 1514 O O . LYS B 1 87 ? -10.32 20.047 13.773 1 93.12 87 LYS B O 1
ATOM 1519 N N . PHE B 1 88 ? -8.664 18.688 13.219 1 89.38 88 PHE B N 1
ATOM 1520 C CA . PHE B 1 88 ? -7.684 19.406 14.016 1 89.38 88 PHE B CA 1
ATOM 1521 C C . PHE B 1 88 ? -7.504 20.828 13.5 1 89.38 88 PHE B C 1
ATOM 1523 O O . PHE B 1 88 ? -7.512 21.781 14.281 1 89.38 88 PHE B O 1
ATOM 1530 N N . ILE B 1 89 ? -7.332 20.984 12.242 1 87.62 89 ILE B N 1
ATOM 1531 C CA . ILE B 1 89 ? -7.148 22.297 11.633 1 87.62 89 ILE B CA 1
ATOM 1532 C C . ILE B 1 89 ? -8.367 23.172 11.898 1 87.62 89 ILE B C 1
ATOM 1534 O O . ILE B 1 89 ? -8.242 24.359 12.188 1 87.62 89 ILE B O 1
ATOM 1538 N N . PHE B 1 90 ? -9.516 22.578 11.852 1 88.69 90 PHE B N 1
ATOM 1539 C CA . PHE B 1 90 ? -10.758 23.297 12.125 1 88.69 90 PHE B CA 1
ATOM 1540 C C . PHE B 1 90 ? -10.789 23.812 13.562 1 88.69 90 PHE B C 1
ATOM 1542 O O . PHE B 1 90 ? -11.117 24.969 13.805 1 88.69 90 PHE B O 1
ATOM 1549 N N . TYR B 1 91 ? -10.492 22.953 14.453 1 88 91 TYR B N 1
ATOM 1550 C CA . TYR B 1 91 ? -10.445 23.344 15.867 1 88 91 TYR B CA 1
ATOM 1551 C C . TYR B 1 91 ? -9.461 24.469 16.094 1 88 91 TYR B C 1
ATOM 1553 O O . TYR B 1 91 ? -9.75 25.422 16.828 1 88 91 TYR B O 1
ATOM 1561 N N . LEU B 1 92 ? -8.336 24.484 15.484 1 82.44 92 LEU B N 1
ATOM 1562 C CA . LEU B 1 92 ? -7.32 25.516 15.609 1 82.44 92 LEU B CA 1
ATOM 1563 C C . LEU B 1 92 ? -7.828 26.844 15.07 1 82.44 92 LEU B C 1
ATOM 1565 O O . LEU B 1 92 ? -7.59 27.891 15.664 1 82.44 92 LEU B O 1
ATOM 1569 N N . ARG B 1 93 ? -8.531 26.703 14.039 1 82.81 93 ARG B N 1
ATOM 1570 C CA . ARG B 1 93 ? -9.062 27.906 13.406 1 82.81 93 ARG B CA 1
ATOM 1571 C C . ARG B 1 93 ? -10.109 28.578 14.289 1 82.81 93 ARG B C 1
ATOM 1573 O O . ARG B 1 93 ? -10.148 29.812 14.391 1 82.81 93 ARG B O 1
ATOM 1580 N N . ILE B 1 94 ? -10.922 27.828 14.875 1 85.25 94 ILE B N 1
ATOM 1581 C CA . ILE B 1 94 ? -11.961 28.344 15.758 1 85.25 94 ILE B CA 1
ATOM 1582 C C . ILE B 1 94 ? -11.336 28.984 16.984 1 85.25 94 ILE B C 1
ATOM 1584 O O . ILE B 1 94 ? -11.758 30.062 17.422 1 85.25 94 ILE B O 1
ATOM 1588 N N . PHE B 1 95 ? -10.438 28.438 17.484 1 81.69 95 PHE B N 1
ATOM 1589 C CA . PHE B 1 95 ? -9.758 28.938 18.672 1 81.69 95 PHE B CA 1
ATOM 1590 C C . PHE B 1 95 ? -9.016 30.234 18.375 1 81.69 95 PHE B C 1
ATOM 1592 O O . PHE B 1 95 ? -9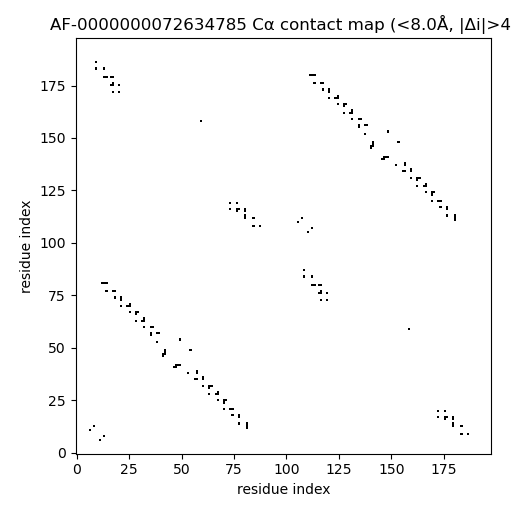.023 31.156 19.188 1 81.69 95 PHE B O 1
ATOM 1599 N N . PHE B 1 96 ? -8.422 30.344 17.266 1 76.06 96 PHE B N 1
ATOM 1600 C CA . PHE B 1 96 ? -7.668 31.547 16.906 1 76.06 96 PHE B CA 1
ATOM 1601 C C . PHE B 1 96 ? -8.602 32.688 16.516 1 76.06 96 PHE B C 1
ATOM 1603 O O . PHE B 1 96 ? -8.297 33.844 16.734 1 76.06 96 PHE B O 1
ATOM 1610 N N . TRP B 1 97 ? -9.672 32.281 15.867 1 72.56 97 TRP B N 1
ATOM 1611 C CA . TRP B 1 97 ? -10.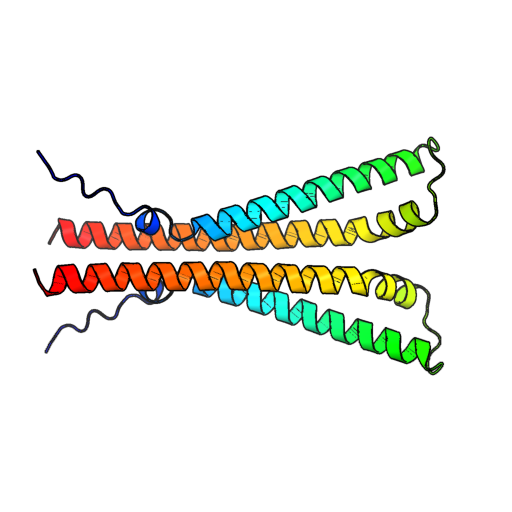602 33.312 15.469 1 72.56 97 TRP B CA 1
ATOM 1612 C C . TRP B 1 97 ? -11.32 33.906 16.672 1 72.56 97 TRP B C 1
ATOM 1614 O O . TRP B 1 97 ? -11.539 35.125 16.766 1 72.56 97 TRP B O 1
ATOM 1624 N N . VAL B 1 98 ? -11.781 33.156 17.578 1 67.25 98 VAL B N 1
ATOM 1625 C CA . VAL B 1 98 ? -12.562 33.656 18.703 1 67.25 98 VAL B CA 1
ATOM 1626 C C . VAL B 1 98 ? -11.633 34.312 19.719 1 67.25 98 VAL B C 1
ATOM 1628 O O . VAL B 1 98 ? -12.039 35.25 20.422 1 67.25 98 VAL B O 1
ATOM 1631 N N . GLY B 1 99 ? -10.406 33.938 19.844 1 50.5 99 GLY B N 1
ATOM 1632 C CA . GLY B 1 99 ? -9.594 34.625 20.828 1 50.5 99 GLY B CA 1
ATOM 1633 C C . GLY B 1 99 ? -8.953 35.875 20.266 1 50.5 99 GLY B C 1
ATOM 1634 O O . GLY B 1 99 ? -8.93 36.938 20.938 1 50.5 99 GLY B O 1
#

Nearest PDB structures (foldseek):
  7tzb-assembly1_B  TM=8.047E-01  e=1.154E+00  Homo sapiens
  7n6g-assembly1_3I  TM=5.217E-01  e=7.693E+00  Chlamydomonas reinhardtii
  8cqn-assembly1_A  TM=5.223E-01  e=8.178E+00  Borreliella burgdorferi B31
  7tzb-assembly1_B  TM=8.040E-01  e=1.123E+00  Homo sapiens
  8cqn-assembly1_B  TM=7.237E-01  e=9.438E+00  Borreliella burgdorferi B31

Solvent-accessible surface area (backbone atoms only — not comparable to full-atom values): 11233 Å² total; per-residue (Å²): 132,78,80,72,73,73,67,53,67,60,73,73,47,62,57,52,65,53,52,52,52,50,48,53,50,45,53,53,46,51,52,50,46,53,54,42,50,51,52,51,52,36,47,74,66,64,75,41,87,73,53,72,67,53,52,57,52,49,71,43,46,65,57,49,54,52,49,48,53,51,52,53,50,51,50,51,48,52,49,50,40,47,52,54,50,52,52,50,56,49,54,52,49,52,55,61,67,74,102,131,79,80,71,72,73,67,52,66,59,72,73,45,62,56,52,65,52,53,52,52,50,49,52,49,44,52,55,47,50,52,50,47,53,55,40,50,50,52,49,51,35,47,74,66,66,75,40,88,72,53,71,68,55,51,57,53,48,71,42,46,67,57,50,54,52,51,47,54,50,49,53,51,51,50,51,48,53,50,51,40,49,51,53,48,51,52,50,54,49,53,52,49,51,54,62,67,74,103

Radius of gyration: 23.8 Å; Cα contacts (8 Å, |Δi|>4): 101; chains: 2; bounding box: 36×77×58 Å

Organism: Meloidogyne incognita (NCBI:txid6306)